Protein AF-A0A7V6X1S9-F1 (afdb_monomer_lite)

Structure (mmCIF, N/CA/C/O backbone):
data_AF-A0A7V6X1S9-F1
#
_entry.id   AF-A0A7V6X1S9-F1
#
loop_
_atom_site.group_PDB
_atom_site.id
_atom_site.type_symbol
_atom_site.label_atom_id
_atom_site.label_alt_id
_atom_site.label_comp_id
_atom_site.label_asym_id
_atom_site.label_entity_id
_atom_site.label_seq_id
_atom_site.pdbx_PDB_ins_code
_atom_site.Cartn_x
_atom_site.Cartn_y
_atom_site.Cartn_z
_atom_site.occupancy
_atom_site.B_iso_or_equiv
_atom_site.auth_seq_id
_atom_site.auth_comp_id
_atom_site.auth_asym_id
_atom_site.auth_atom_id
_atom_site.pdbx_PDB_model_num
ATOM 1 N N . GLY A 1 1 ? -13.569 -27.363 9.032 1.00 72.44 1 GLY A N 1
ATOM 2 C CA . GLY A 1 1 ? -14.183 -28.530 9.702 1.00 72.44 1 GLY A CA 1
ATOM 3 C C . GLY A 1 1 ? -14.546 -28.172 11.132 1.00 72.44 1 GLY A C 1
ATOM 4 O O . GLY A 1 1 ? -14.247 -27.054 11.535 1.00 72.44 1 GLY A O 1
ATOM 5 N N . ARG A 1 2 ? -15.172 -29.091 11.882 1.00 75.75 2 ARG A N 1
ATOM 6 C CA . ARG A 1 2 ? -15.637 -28.870 13.269 1.00 75.75 2 ARG A CA 1
ATOM 7 C C . ARG A 1 2 ? -14.525 -28.380 14.211 1.00 75.75 2 ARG A C 1
ATOM 9 O O . ARG A 1 2 ? -14.786 -27.510 15.027 1.00 75.75 2 ARG A O 1
ATOM 16 N N . ASP A 1 3 ? -13.293 -28.853 14.023 1.00 83.44 3 ASP A N 1
ATOM 17 C CA . ASP A 1 3 ? -12.126 -28.465 14.840 1.00 83.44 3 ASP A CA 1
ATOM 18 C C . ASP A 1 3 ? -11.512 -27.100 14.478 1.00 83.44 3 ASP A C 1
ATOM 20 O O . ASP A 1 3 ? -10.665 -26.586 15.205 1.00 83.44 3 ASP A O 1
ATOM 24 N N . ASN A 1 4 ? -11.961 -26.492 13.374 1.00 89.56 4 ASN A N 1
ATOM 25 C CA . ASN A 1 4 ? -11.482 -25.193 12.882 1.00 89.56 4 ASN A CA 1
ATOM 26 C C . ASN A 1 4 ? -12.554 -24.101 13.016 1.00 89.56 4 ASN A C 1
ATOM 28 O O . ASN A 1 4 ? -12.444 -23.050 12.388 1.00 89.56 4 ASN A O 1
ATOM 32 N N . PHE A 1 5 ? -13.621 -24.370 13.769 1.00 94.69 5 PHE A N 1
ATOM 33 C CA . PHE A 1 5 ? -14.688 -23.418 14.046 1.00 94.69 5 PHE A CA 1
ATOM 34 C C . PHE A 1 5 ? -14.731 -23.139 15.547 1.00 94.69 5 PHE A C 1
ATOM 36 O O . PHE A 1 5 ? -14.808 -24.069 16.349 1.00 94.69 5 PHE A O 1
ATOM 43 N N . TYR A 1 6 ? -14.684 -21.859 15.908 1.00 96.44 6 TYR A N 1
ATOM 44 C CA . TYR A 1 6 ? -14.656 -21.397 17.291 1.00 96.44 6 TYR A CA 1
ATOM 45 C C . TYR A 1 6 ? -15.768 -20.375 17.512 1.00 96.44 6 TYR A C 1
ATOM 47 O O . TYR A 1 6 ? -16.056 -19.569 16.627 1.00 96.44 6 TYR A O 1
ATOM 55 N N . LEU A 1 7 ? -16.374 -20.383 18.700 1.00 96.62 7 LEU A N 1
ATOM 56 C CA . LEU A 1 7 ? -17.274 -19.312 19.125 1.00 96.62 7 LEU A CA 1
ATOM 57 C C . LEU A 1 7 ? -16.459 -18.171 19.734 1.00 96.62 7 LEU A C 1
ATOM 59 O O . LEU A 1 7 ? -15.769 -18.353 20.738 1.00 96.62 7 LEU A O 1
ATOM 63 N N . GLU A 1 8 ? -16.535 -16.996 19.118 1.00 97.38 8 GLU A N 1
ATOM 64 C CA . GLU A 1 8 ? -15.816 -15.811 19.574 1.00 97.38 8 GLU A CA 1
ATOM 65 C C . GLU A 1 8 ? -16.517 -15.167 20.778 1.00 97.38 8 GLU A C 1
ATOM 67 O O . GLU A 1 8 ? -17.679 -14.769 20.708 1.00 97.38 8 GLU A O 1
ATOM 72 N N . LEU A 1 9 ? -15.786 -15.036 21.881 1.00 96.19 9 LEU A N 1
ATOM 73 C CA . LEU A 1 9 ? -16.134 -14.215 23.035 1.00 96.19 9 LEU A CA 1
ATOM 74 C C . LEU A 1 9 ? -15.357 -12.900 22.944 1.00 96.19 9 LEU A C 1
ATOM 76 O O . LEU A 1 9 ? -14.193 -12.896 22.543 1.00 96.19 9 LEU A O 1
ATOM 80 N N . GLN A 1 10 ? -15.957 -11.784 23.360 1.00 94.25 10 GLN A N 1
ATOM 81 C CA . GLN A 1 10 ? -15.313 -10.474 23.215 1.00 94.25 10 GLN A CA 1
ATOM 82 C C . GLN A 1 10 ? -15.168 -9.708 24.533 1.00 94.25 10 GLN A C 1
ATOM 84 O O . GLN A 1 10 ? -16.073 -9.654 25.371 1.00 94.25 10 GLN A O 1
ATOM 89 N N . GLY A 1 11 ? -14.000 -9.082 24.701 1.00 88.88 11 GLY A N 1
ATOM 90 C CA . GLY A 1 11 ? -13.577 -8.334 25.886 1.00 88.88 11 GLY A CA 1
ATOM 91 C C . GLY A 1 11 ? -13.922 -6.839 25.921 1.00 88.88 11 GLY A C 1
ATOM 92 O O . GLY A 1 11 ? -13.252 -6.073 26.618 1.00 88.88 11 GLY A O 1
ATOM 93 N N . GLU A 1 12 ? -14.946 -6.399 25.188 1.00 85.62 12 GLU A N 1
ATOM 94 C CA . GLU A 1 12 ? -15.205 -4.976 24.893 1.00 85.62 12 GLU A CA 1
ATOM 95 C C . GLU A 1 12 ? -15.872 -4.176 26.035 1.00 85.62 12 GLU A C 1
ATOM 97 O O . GLU A 1 12 ? -16.022 -2.960 25.947 1.00 85.62 12 GLU A O 1
ATOM 102 N N . LYS A 1 13 ? -16.296 -4.837 27.124 1.00 89.88 13 LYS A N 1
ATOM 103 C CA . LYS A 1 13 ? -16.993 -4.218 28.280 1.00 89.88 13 LYS A CA 1
ATOM 104 C C . LYS A 1 13 ? -18.213 -3.346 27.910 1.00 89.88 13 LYS A C 1
ATOM 106 O O . LYS A 1 13 ? -18.497 -2.353 28.580 1.00 89.88 13 LYS A O 1
ATOM 111 N N . LEU A 1 14 ? -18.943 -3.716 26.860 1.00 91.31 14 LEU A N 1
ATOM 112 C CA . LEU A 1 14 ? -20.198 -3.064 26.479 1.00 91.31 14 LEU A CA 1
ATOM 113 C C . LEU A 1 14 ? -21.367 -3.486 27.390 1.00 91.31 14 LEU A C 1
ATOM 115 O O . LEU A 1 14 ? -21.341 -4.582 27.965 1.00 91.31 14 LEU A O 1
ATOM 119 N N . PRO A 1 15 ? -22.430 -2.668 27.506 1.00 91.88 15 PRO A N 1
ATOM 120 C CA . PRO A 1 15 ? -23.670 -3.093 28.147 1.00 91.88 15 PRO A CA 1
ATOM 121 C C . PRO A 1 15 ? -24.178 -4.413 27.550 1.00 91.88 15 PRO A C 1
ATOM 123 O O . PRO A 1 15 ? -24.312 -4.552 26.339 1.00 91.88 15 PRO A O 1
ATOM 126 N N . GLY A 1 16 ? -24.429 -5.407 28.403 1.00 92.69 16 GLY A N 1
ATOM 127 C CA . GLY A 1 16 ? -24.886 -6.735 27.977 1.00 92.69 16 GLY A CA 1
ATOM 128 C C . GLY A 1 16 ? -23.790 -7.701 27.505 1.00 92.69 16 GLY A C 1
ATOM 129 O O . GLY A 1 16 ? -24.080 -8.893 27.405 1.00 92.69 16 GLY A O 1
ATOM 130 N N . SER A 1 17 ? -22.536 -7.265 27.312 1.00 92.00 17 SER A N 1
ATOM 131 C CA . SER A 1 17 ? -21.467 -8.137 26.785 1.00 92.00 17 SER A CA 1
ATOM 132 C C . SER A 1 17 ? -21.191 -9.356 27.669 1.00 92.00 17 SER A C 1
ATOM 134 O O . SER A 1 17 ? -21.019 -10.459 27.165 1.00 92.00 17 SER A O 1
ATOM 136 N N . ARG A 1 18 ? -21.239 -9.200 29.001 1.00 91.19 18 ARG A N 1
ATOM 137 C CA . ARG A 1 18 ? -21.092 -10.327 29.943 1.00 91.19 18 ARG A CA 1
ATOM 138 C C . ARG A 1 18 ? -22.187 -11.377 29.770 1.00 91.19 18 ARG A C 1
ATOM 140 O O . ARG A 1 18 ? -21.899 -12.567 29.800 1.00 91.19 18 ARG A O 1
ATOM 147 N N . ARG A 1 19 ? -23.437 -10.938 29.584 1.00 94.44 19 ARG A N 1
ATOM 148 C CA . ARG A 1 19 ? -24.571 -11.844 29.366 1.00 94.44 19 ARG A CA 1
ATOM 149 C C . ARG A 1 19 ? -24.428 -12.562 28.028 1.00 94.44 19 ARG A C 1
ATOM 151 O O . ARG A 1 19 ? -24.624 -13.768 27.983 1.00 94.44 19 ARG A O 1
ATOM 158 N N . LEU A 1 20 ? -24.045 -11.834 26.978 1.00 95.38 20 LEU A N 1
ATOM 159 C CA . LEU A 1 20 ? -23.788 -12.414 25.662 1.00 95.38 20 LEU A CA 1
ATOM 160 C C . LEU A 1 20 ? -22.678 -13.471 25.727 1.00 95.38 20 LEU A C 1
ATOM 162 O O . LEU A 1 20 ? -22.904 -14.593 25.291 1.00 95.38 20 LEU A O 1
ATOM 166 N N . ASN A 1 21 ? -21.531 -13.156 26.339 1.00 95.38 21 ASN A N 1
ATOM 167 C CA . ASN A 1 21 ? -20.432 -14.111 26.497 1.00 95.38 21 ASN A CA 1
ATOM 168 C C . ASN A 1 21 ? -20.862 -15.355 27.292 1.00 95.38 21 ASN A C 1
ATOM 170 O O . ASN A 1 21 ? -20.530 -16.467 26.895 1.00 95.38 21 ASN A O 1
ATOM 174 N N . SER A 1 22 ? -21.654 -15.193 28.359 1.00 94.81 22 SER A N 1
ATOM 175 C CA . SER A 1 22 ? -22.215 -16.326 29.110 1.00 94.81 22 SER A CA 1
ATOM 176 C C . SER A 1 22 ? -23.109 -17.207 28.236 1.00 94.81 22 SER A C 1
ATOM 178 O O . SER A 1 22 ? -22.947 -18.422 28.224 1.00 94.81 22 SER A O 1
ATOM 180 N N . SER A 1 23 ? -24.023 -16.612 27.464 1.00 96.69 23 SER A N 1
ATOM 181 C CA . SER A 1 23 ? -24.911 -17.363 26.570 1.00 96.69 23 SER A CA 1
ATOM 182 C C . SER A 1 23 ? -24.160 -18.046 25.421 1.00 96.69 23 SER A C 1
ATOM 184 O O . SER A 1 23 ? -24.521 -19.155 25.032 1.00 96.69 23 SER A O 1
ATOM 186 N N . LEU A 1 24 ? -23.106 -17.419 24.891 1.00 96.62 24 LEU A N 1
ATOM 187 C CA . LEU A 1 24 ? -22.229 -18.023 23.883 1.00 96.62 24 LEU A CA 1
ATOM 188 C C . LEU A 1 24 ? -21.428 -19.193 24.460 1.00 96.62 24 LEU A C 1
ATOM 190 O O . LEU A 1 24 ? -21.287 -20.218 23.798 1.00 96.62 24 LEU A O 1
ATOM 194 N N . PHE A 1 25 ? -20.956 -19.072 25.699 1.00 95.69 25 PHE A N 1
ATOM 195 C CA . PHE A 1 25 ? -20.266 -20.156 26.387 1.00 95.69 25 PHE A CA 1
ATOM 196 C C . PHE A 1 25 ? -21.201 -21.346 26.662 1.00 95.69 25 PHE A C 1
ATOM 198 O O . PHE A 1 25 ? -20.862 -22.483 26.345 1.00 95.69 25 PHE A O 1
ATOM 205 N N . GLU A 1 26 ? -22.428 -21.101 27.134 1.00 96.44 26 GLU A N 1
ATOM 206 C CA . GLU A 1 26 ? -23.451 -22.151 27.280 1.00 96.44 26 GLU A CA 1
ATOM 207 C C . GLU A 1 26 ? -23.773 -22.851 25.950 1.00 96.44 26 GLU A C 1
ATOM 209 O O . GLU A 1 26 ? -24.041 -24.054 25.915 1.00 96.44 26 GLU A O 1
ATOM 214 N N . LEU A 1 27 ? -23.772 -22.104 24.843 1.00 96.25 27 LEU A N 1
ATOM 215 C CA . LEU A 1 27 ? -23.960 -22.663 23.507 1.00 96.25 27 LEU A CA 1
ATOM 216 C C . LEU A 1 27 ? -22.760 -23.521 23.078 1.00 96.25 27 LEU A C 1
ATOM 218 O O . LEU A 1 27 ? -22.962 -24.591 22.504 1.00 96.25 27 LEU A O 1
ATOM 222 N N . SER A 1 28 ? -21.540 -23.074 23.385 1.00 95.38 28 SER A N 1
ATOM 223 C CA . SER A 1 28 ? -20.293 -23.828 23.193 1.00 95.38 28 SER A CA 1
ATOM 224 C C . SER A 1 28 ? -20.377 -25.202 23.854 1.00 95.38 28 SER A C 1
ATOM 226 O O . SER A 1 28 ? -20.185 -26.213 23.177 1.00 95.38 28 SER A O 1
ATOM 228 N N . GLU A 1 29 ? -20.789 -25.247 25.124 1.00 94.38 29 GLU A N 1
ATOM 229 C CA . GLU A 1 29 ? -20.952 -26.491 25.888 1.00 94.38 29 GLU A CA 1
ATOM 230 C C . GLU A 1 29 ? -21.992 -27.426 25.254 1.00 94.38 29 GLU A C 1
ATOM 232 O O . GLU A 1 29 ? -21.740 -28.613 25.053 1.00 94.38 29 GLU A O 1
ATOM 237 N N . LYS A 1 30 ? -23.157 -26.891 24.863 1.00 96.38 30 LYS A N 1
ATOM 238 C CA . LYS A 1 30 ? -24.239 -27.685 24.251 1.00 96.38 30 LYS A CA 1
ATOM 239 C C . LYS A 1 30 ? -23.850 -28.301 22.910 1.00 96.38 30 LYS A C 1
ATOM 241 O O . LYS A 1 30 ? -24.327 -29.383 22.574 1.00 96.38 30 LYS A O 1
ATOM 246 N N . LEU A 1 31 ? -23.040 -27.600 22.121 1.00 94.75 31 LEU A N 1
ATOM 247 C CA . LEU A 1 31 ? -22.658 -28.025 20.773 1.00 94.75 31 LEU A CA 1
ATOM 248 C C . LEU A 1 31 ? -21.296 -28.738 20.733 1.00 94.75 31 LEU A C 1
ATOM 250 O O . LEU A 1 31 ? -20.931 -29.315 19.702 1.00 94.75 31 LEU A O 1
ATOM 254 N N . GLY A 1 32 ? -20.538 -28.710 21.832 1.00 93.38 32 GLY A N 1
ATOM 255 C CA . GLY A 1 32 ? -19.152 -29.168 21.873 1.00 93.38 32 GLY A CA 1
ATOM 256 C C . GLY A 1 32 ? -18.275 -28.401 20.880 1.00 93.38 32 GLY A C 1
ATOM 257 O O . GLY A 1 32 ? -17.545 -29.019 20.104 1.00 93.38 32 GLY A O 1
ATOM 258 N N . ILE A 1 33 ? -18.423 -27.073 20.832 1.00 95.12 33 ILE A N 1
ATOM 259 C CA . ILE A 1 33 ? -17.628 -26.161 19.994 1.00 95.12 33 ILE A CA 1
ATOM 260 C C . ILE A 1 33 ? -16.744 -25.336 20.918 1.00 95.12 33 ILE A C 1
ATOM 262 O O . ILE A 1 33 ? -17.245 -24.765 21.871 1.00 95.12 33 ILE A O 1
ATOM 266 N N . LYS A 1 34 ? -15.448 -25.221 20.624 1.00 95.38 34 LYS A N 1
ATOM 267 C CA . LYS A 1 34 ? -14.513 -24.463 21.467 1.00 95.38 34 LYS A CA 1
ATOM 268 C C . LYS A 1 34 ? -14.769 -22.955 21.382 1.00 95.38 34 LYS A C 1
ATOM 270 O O . LYS A 1 34 ? -15.064 -22.427 20.311 1.00 95.38 34 LYS A O 1
ATOM 275 N N . CYS A 1 35 ? -14.572 -22.242 22.487 1.00 96.31 35 CYS A N 1
ATOM 276 C CA . CYS A 1 35 ? -14.559 -20.779 22.498 1.00 96.31 35 CYS A CA 1
ATOM 277 C C . CYS A 1 35 ? -13.154 -20.209 22.275 1.00 96.31 35 CYS A C 1
ATOM 279 O O . CYS A 1 35 ? -12.157 -20.818 22.657 1.00 96.31 35 CYS A O 1
ATOM 281 N N . VAL A 1 36 ? -13.076 -19.000 21.727 1.00 97.06 36 VAL A N 1
ATOM 282 C CA . VAL A 1 36 ? -11.859 -18.176 21.684 1.00 97.06 36 VAL A CA 1
ATOM 283 C C . VAL A 1 36 ? -12.203 -16.772 22.161 1.00 97.06 36 VAL A C 1
ATOM 285 O O . VAL A 1 36 ? -13.289 -16.289 21.854 1.00 97.06 36 VAL A O 1
ATOM 288 N N . ILE A 1 37 ? -11.321 -16.115 22.919 1.00 95.62 37 ILE A N 1
ATOM 289 C CA . ILE A 1 37 ? -11.548 -14.727 23.342 1.00 95.62 37 ILE A CA 1
ATOM 290 C C . ILE A 1 37 ? -10.702 -13.735 22.541 1.00 95.62 37 ILE A C 1
ATOM 292 O O . ILE A 1 37 ? -9.501 -13.925 22.364 1.00 95.62 37 ILE A O 1
ATOM 296 N N . THR A 1 38 ? -11.323 -12.647 22.093 1.00 96.31 38 THR A N 1
ATOM 297 C CA . THR A 1 38 ? -10.660 -11.542 21.390 1.00 96.31 38 THR A CA 1
ATOM 298 C C . THR A 1 38 ? -11.029 -10.197 22.031 1.00 96.31 38 THR A C 1
ATOM 300 O O . THR A 1 38 ? -11.816 -10.119 22.981 1.00 96.31 38 THR A O 1
ATOM 303 N N . ASN A 1 39 ? -10.448 -9.109 21.517 1.00 95.31 39 ASN A N 1
ATOM 304 C CA . ASN A 1 39 ? -10.774 -7.750 21.952 1.00 95.31 39 ASN A CA 1
ATOM 305 C C . ASN A 1 39 ? -11.172 -6.801 20.807 1.00 95.31 39 ASN A C 1
ATOM 307 O O . ASN A 1 39 ? -11.269 -5.596 21.035 1.00 95.31 39 ASN A O 1
ATOM 311 N N . ASN A 1 40 ? -11.374 -7.328 19.589 1.00 94.50 40 ASN A N 1
ATOM 312 C CA . ASN A 1 40 ? -11.766 -6.544 18.410 1.00 94.50 40 ASN A CA 1
ATOM 313 C C . ASN A 1 40 ? -10.951 -5.237 18.278 1.00 94.50 40 ASN A C 1
ATOM 315 O O . ASN A 1 40 ? -11.469 -4.126 18.400 1.00 94.50 40 ASN A O 1
ATOM 319 N N . VAL A 1 41 ? -9.628 -5.391 18.196 1.00 95.88 41 VAL A N 1
ATOM 320 C CA . VAL A 1 41 ? -8.668 -4.291 18.340 1.00 95.88 41 VAL A CA 1
ATOM 321 C C . VAL A 1 41 ? -8.705 -3.374 17.116 1.00 95.88 41 VAL A C 1
ATOM 323 O O . VAL A 1 41 ? -8.567 -3.840 15.989 1.00 95.88 41 VAL A O 1
ATOM 326 N N . HIS A 1 42 ? -8.807 -2.063 17.344 1.00 95.38 42 HIS A N 1
ATOM 327 C CA . HIS A 1 42 ? -8.748 -1.040 16.291 1.00 95.38 42 HIS A CA 1
ATOM 328 C C . HIS A 1 42 ? -7.609 -0.036 16.454 1.00 95.38 42 HIS A C 1
ATOM 330 O O . HIS A 1 42 ? -7.307 0.714 15.528 1.00 95.38 42 HIS A O 1
ATOM 336 N N . TYR A 1 43 ? -6.981 0.005 17.624 1.00 95.88 43 TYR A N 1
ATOM 337 C CA . TYR A 1 43 ? -5.896 0.932 17.913 1.00 95.88 43 TYR A CA 1
ATOM 338 C C . TYR A 1 43 ? -4.918 0.322 18.919 1.00 95.88 43 TYR A C 1
ATOM 340 O O . TYR A 1 43 ? -5.257 -0.581 19.678 1.00 95.88 43 TYR A O 1
ATOM 348 N N . ALA A 1 44 ? -3.665 0.776 18.904 1.00 96.31 44 ALA A N 1
ATOM 349 C CA . ALA A 1 44 ? -2.610 0.129 19.681 1.00 96.31 44 ALA A CA 1
ATOM 350 C C . ALA A 1 44 ? -2.757 0.377 21.189 1.00 96.31 44 ALA A C 1
ATOM 352 O O . ALA A 1 44 ? -2.630 -0.556 21.977 1.00 96.31 44 ALA A O 1
ATOM 353 N N . ARG A 1 45 ? -3.037 1.620 21.601 1.00 96.81 45 ARG A N 1
ATOM 354 C CA . ARG A 1 45 ? -3.098 2.012 23.016 1.00 96.81 45 ARG A CA 1
ATOM 355 C C . ARG A 1 45 ? -4.418 2.680 23.351 1.00 96.81 45 ARG A C 1
ATOM 357 O O . ARG A 1 45 ? -5.025 3.314 22.492 1.00 96.81 45 ARG A O 1
ATOM 364 N N . LYS A 1 46 ? -4.853 2.578 24.607 1.00 96.56 46 LYS A N 1
ATOM 365 C CA . LYS A 1 46 ? -6.147 3.106 25.062 1.00 96.56 46 LYS A CA 1
ATOM 366 C C . LYS A 1 46 ? -6.317 4.599 24.764 1.00 96.56 46 LYS A C 1
ATOM 368 O O . LYS A 1 46 ? -7.405 5.037 24.398 1.00 96.56 46 LYS A O 1
ATOM 373 N N . GLU A 1 47 ? -5.230 5.358 24.849 1.00 96.69 47 GLU A N 1
ATOM 374 C CA . GLU A 1 47 ? -5.182 6.805 24.625 1.00 96.69 47 GLU A CA 1
ATOM 375 C C . GLU A 1 47 ? -5.456 7.192 23.165 1.00 96.69 47 GLU A C 1
ATOM 377 O O . GLU A 1 47 ? -5.779 8.342 22.895 1.00 96.69 47 GLU A O 1
ATOM 382 N N . ASN A 1 48 ? -5.378 6.248 22.217 1.00 96.25 48 ASN A N 1
ATOM 383 C CA . ASN A 1 48 ? -5.670 6.496 20.803 1.00 96.25 48 ASN A CA 1
ATOM 384 C C . ASN A 1 48 ? -7.173 6.469 20.473 1.00 96.25 48 ASN A C 1
ATOM 386 O O . ASN A 1 48 ? -7.547 6.709 19.324 1.00 96.25 48 ASN A O 1
ATOM 390 N N . PHE A 1 49 ? -8.047 6.214 21.453 1.00 96.69 49 PHE A N 1
ATOM 391 C CA . PHE A 1 49 ? -9.496 6.224 21.246 1.00 96.69 49 PHE A CA 1
ATOM 392 C C . PHE A 1 49 ? -10.032 7.520 20.602 1.00 96.69 49 PHE A C 1
ATOM 394 O O . PHE A 1 49 ? -10.797 7.400 19.646 1.00 96.69 49 PHE A O 1
ATOM 401 N N . PRO A 1 50 ? -9.629 8.743 21.014 1.00 95.81 50 PRO A N 1
ATOM 402 C CA . PRO A 1 50 ? -10.116 9.972 20.382 1.00 95.81 50 PRO A CA 1
ATOM 403 C C . PRO A 1 50 ? -9.776 10.054 18.890 1.00 95.81 50 PRO A C 1
ATOM 405 O O . PRO A 1 50 ? -10.590 10.529 18.103 1.00 95.81 50 PRO A O 1
ATOM 408 N N . VAL A 1 51 ? -8.603 9.547 18.487 1.00 96.50 51 VAL A N 1
ATOM 409 C CA . VAL A 1 51 ? -8.192 9.472 17.076 1.00 96.50 51 VAL A CA 1
ATOM 410 C C . VAL A 1 51 ? -9.079 8.488 16.312 1.00 96.50 51 VAL A C 1
ATOM 412 O O . VAL A 1 51 ? -9.552 8.788 15.220 1.00 96.50 51 VAL A O 1
ATOM 415 N N . HIS A 1 52 ? -9.356 7.321 16.890 1.00 96.31 52 HIS A N 1
ATOM 416 C CA . HIS A 1 52 ? -10.262 6.351 16.280 1.00 96.31 52 HIS A CA 1
ATOM 417 C C . HIS A 1 52 ? -11.699 6.893 16.145 1.00 96.31 52 HIS A C 1
ATOM 419 O O . HIS A 1 52 ? -12.331 6.731 15.098 1.00 96.31 52 HIS A O 1
ATOM 425 N N . ASP A 1 53 ? -12.225 7.545 17.185 1.00 96.12 53 ASP A N 1
ATOM 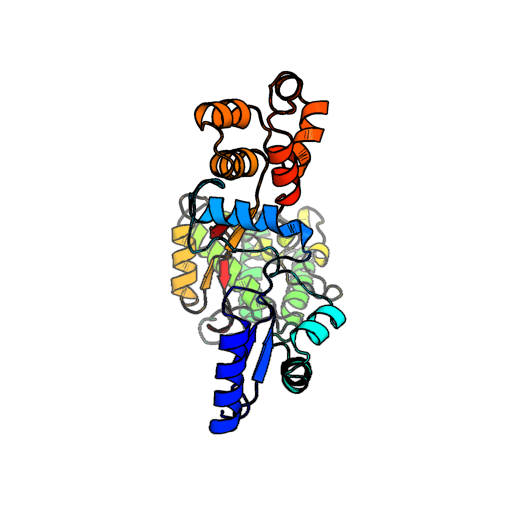426 C CA . ASP A 1 53 ? -13.589 8.084 17.189 1.00 96.12 53 ASP A CA 1
ATOM 427 C C . ASP A 1 53 ? -13.746 9.226 16.173 1.00 96.12 53 ASP A C 1
ATOM 429 O O . ASP A 1 53 ? -14.695 9.228 15.384 1.00 96.12 53 ASP A O 1
ATOM 433 N N . ILE A 1 54 ? -12.771 10.142 16.085 1.00 96.62 54 ILE A N 1
ATOM 434 C CA . ILE A 1 54 ? -12.822 11.213 15.082 1.00 96.62 54 ILE A CA 1
ATOM 435 C C . ILE A 1 54 ? -12.680 10.673 13.653 1.00 96.62 54 ILE A C 1
ATOM 437 O O . ILE A 1 54 ? -13.393 11.129 12.763 1.00 96.62 54 ILE A O 1
ATOM 441 N N . LEU A 1 55 ? -11.836 9.661 13.414 1.00 96.75 55 LEU A N 1
ATOM 442 C CA . LEU A 1 55 ? -11.732 9.012 12.100 1.00 96.75 55 LEU A CA 1
ATOM 443 C C . LEU A 1 55 ? -13.017 8.266 11.723 1.00 96.75 55 LEU A C 1
ATOM 445 O O . LEU A 1 55 ? -13.397 8.248 10.551 1.00 96.75 55 LEU A O 1
ATOM 449 N N . THR A 1 56 ? -13.718 7.701 12.710 1.00 96.50 56 THR A N 1
ATOM 450 C CA . THR A 1 56 ? -15.054 7.130 12.504 1.00 96.50 56 THR A CA 1
ATOM 451 C C . THR A 1 56 ? -16.019 8.215 12.043 1.00 96.50 56 THR A C 1
ATOM 453 O O . THR A 1 56 ? -16.644 8.039 11.004 1.00 96.50 56 THR A O 1
ATOM 456 N N . CYS A 1 57 ? -16.048 9.362 12.727 1.00 97.00 57 CYS A N 1
ATOM 457 C CA . CYS A 1 57 ? -16.872 10.514 12.353 1.00 97.00 57 CYS A CA 1
ATOM 458 C C . CYS A 1 57 ? -16.553 11.039 10.939 1.00 97.00 57 CYS A C 1
ATOM 460 O O . CYS A 1 57 ? -17.464 11.328 10.165 1.00 97.00 57 CYS A O 1
ATOM 462 N N . VAL A 1 58 ? -15.269 11.104 10.562 1.00 96.19 58 VAL A N 1
ATOM 463 C CA . VAL A 1 58 ? -14.841 11.469 9.199 1.00 96.19 58 VAL A CA 1
ATOM 464 C C . VAL A 1 58 ? -15.420 10.501 8.166 1.00 96.19 58 VAL A C 1
ATOM 466 O O . VAL A 1 58 ? -15.977 10.937 7.159 1.00 96.19 58 VAL A O 1
ATOM 469 N N . ARG A 1 59 ? -15.320 9.191 8.419 1.00 95.38 59 ARG A N 1
ATOM 470 C CA . ARG A 1 59 ? -15.813 8.147 7.512 1.00 95.38 59 ARG A CA 1
ATOM 471 C C . ARG A 1 59 ? -17.339 8.134 7.404 1.00 95.38 59 ARG A C 1
ATOM 473 O O . ARG A 1 59 ? -17.859 7.954 6.308 1.00 95.38 59 ARG A O 1
ATOM 480 N N . THR A 1 60 ? -18.046 8.326 8.516 1.00 95.62 60 THR A N 1
ATOM 481 C CA . THR A 1 60 ? -19.518 8.347 8.573 1.00 95.62 60 THR A CA 1
ATOM 482 C C . THR A 1 60 ? -20.100 9.709 8.209 1.00 95.62 60 THR A C 1
ATOM 484 O O . THR A 1 60 ? -21.316 9.854 8.125 1.00 95.62 60 THR A O 1
ATOM 487 N N . ASN A 1 61 ? -19.244 10.706 7.956 1.00 94.81 61 ASN A N 1
ATOM 488 C CA . ASN A 1 61 ? -19.628 12.082 7.668 1.00 94.81 61 ASN A CA 1
ATOM 489 C C . ASN A 1 61 ? -20.542 12.687 8.755 1.00 94.81 61 ASN A C 1
ATOM 491 O O . ASN A 1 61 ? -21.473 13.434 8.455 1.00 94.81 61 ASN A O 1
ATOM 495 N N . THR A 1 62 ? -20.253 12.365 10.014 1.00 95.88 62 THR A N 1
ATOM 496 C CA . THR A 1 62 ? -20.945 12.888 11.198 1.00 95.88 62 THR A CA 1
ATOM 497 C C . THR A 1 62 ? -20.011 13.768 12.017 1.00 95.88 62 THR A C 1
ATOM 499 O O . THR A 1 62 ? -18.788 13.719 11.869 1.00 95.88 62 THR A O 1
ATOM 502 N N . LYS A 1 63 ? -20.575 14.581 12.904 1.00 96.12 63 LYS A N 1
ATOM 503 C CA . LYS A 1 63 ? -19.812 15.340 13.897 1.00 96.12 63 LYS A CA 1
ATOM 504 C C . LYS A 1 63 ? -19.609 14.537 15.179 1.00 96.12 63 LYS A C 1
ATOM 506 O O . LYS A 1 63 ? -20.379 13.634 15.492 1.00 96.12 63 LYS A O 1
ATOM 511 N N . LEU A 1 64 ? -18.617 14.926 15.974 1.00 93.69 64 LEU A N 1
ATOM 512 C CA . LEU A 1 64 ? -18.313 14.301 17.263 1.00 93.69 64 LEU A CA 1
ATOM 513 C C . LEU A 1 64 ? -19.459 14.441 18.287 1.00 93.69 64 LEU A C 1
ATOM 515 O O . LEU A 1 64 ? -19.619 13.592 19.164 1.00 93.69 64 LEU A O 1
ATOM 519 N N . GLU A 1 65 ? -20.270 15.494 18.168 1.00 93.12 65 GLU A N 1
ATOM 520 C CA . GLU A 1 65 ? -21.467 15.719 18.993 1.00 93.12 65 GLU A CA 1
ATOM 521 C C . GLU A 1 65 ? -22.659 14.830 18.593 1.00 93.12 65 GLU A C 1
ATOM 523 O O . GLU A 1 65 ? -23.587 14.643 19.377 1.00 93.12 65 GLU A O 1
ATOM 528 N N . GLU A 1 66 ? -22.632 14.248 17.392 1.00 93.31 66 GLU A N 1
ATOM 529 C CA . GLU A 1 66 ? -23.729 13.453 16.846 1.00 93.31 66 GLU A CA 1
ATOM 530 C C . GLU A 1 66 ? -23.575 11.974 17.215 1.00 93.31 66 GLU A C 1
ATOM 532 O O . GLU A 1 66 ? -22.497 11.381 17.122 1.00 93.31 66 GLU A O 1
ATOM 537 N N . VAL A 1 67 ? -24.678 11.340 17.610 1.00 90.25 67 VAL A N 1
ATOM 538 C CA . VAL A 1 67 ? -24.698 9.897 17.869 1.00 90.25 67 VAL A CA 1
ATOM 539 C C . VAL A 1 67 ? -24.727 9.147 16.540 1.00 90.25 67 VAL A C 1
ATOM 541 O O . VAL A 1 67 ? -25.556 9.434 15.680 1.00 90.25 67 VAL A O 1
ATOM 544 N N . HIS A 1 68 ? -23.858 8.148 16.391 1.00 94.31 68 HIS A N 1
ATOM 545 C CA . HIS A 1 68 ? -23.840 7.270 15.224 1.00 94.31 68 HIS A CA 1
ATOM 546 C C . HIS A 1 68 ? -23.613 5.810 15.662 1.00 94.31 68 HIS A C 1
ATOM 548 O O . HIS A 1 68 ? -22.744 5.586 16.504 1.00 94.31 68 HIS A O 1
ATOM 554 N N . PRO A 1 69 ? -24.332 4.809 15.109 1.00 92.69 69 PRO A N 1
ATOM 555 C CA . PRO A 1 69 ? -24.224 3.406 15.540 1.00 92.69 69 PRO A CA 1
ATOM 556 C C . PRO A 1 69 ? -22.821 2.801 15.427 1.00 92.69 69 PRO A C 1
ATOM 558 O O . PRO A 1 69 ? -22.471 1.898 16.177 1.00 92.69 69 PRO A O 1
ATOM 561 N N . GLU A 1 70 ? -22.014 3.294 14.487 1.00 92.19 70 GLU A N 1
ATOM 562 C CA . GLU A 1 70 ? -20.635 2.826 14.296 1.00 92.19 70 GLU A CA 1
ATOM 563 C C . GLU A 1 70 ? -19.627 3.465 15.259 1.00 92.19 70 GLU A C 1
ATOM 565 O O . GLU A 1 70 ? -18.488 3.003 15.350 1.00 92.19 70 GLU A O 1
ATOM 570 N N . ARG A 1 71 ? -20.018 4.527 15.978 1.00 92.81 71 ARG A N 1
ATOM 571 C CA . ARG A 1 71 ? -19.161 5.101 17.014 1.00 92.81 71 ARG A CA 1
ATOM 572 C C . ARG A 1 71 ? -19.111 4.157 18.202 1.00 92.81 71 ARG A C 1
ATOM 574 O O . ARG A 1 71 ? -20.120 3.621 18.659 1.00 92.81 71 ARG A O 1
ATOM 581 N N . ARG A 1 72 ? -17.902 3.950 18.709 1.00 89.94 72 ARG A N 1
ATOM 582 C CA . ARG A 1 72 ? -17.653 3.049 19.831 1.00 89.94 72 ARG A CA 1
ATOM 583 C C . ARG A 1 72 ? -18.121 3.706 21.130 1.00 89.94 72 ARG A C 1
ATOM 585 O O . ARG A 1 72 ? -17.848 4.875 21.377 1.00 89.94 72 ARG A O 1
ATOM 592 N N . LEU A 1 73 ? -18.805 2.935 21.976 1.00 90.81 73 LEU A N 1
ATOM 593 C CA . LEU A 1 73 ? -19.364 3.433 23.241 1.00 90.81 73 LEU A CA 1
ATOM 594 C C . LEU A 1 73 ? -18.306 3.656 24.333 1.00 90.81 73 LEU A C 1
ATOM 596 O O . LEU A 1 73 ? -18.583 4.315 25.333 1.00 90.81 73 LEU A O 1
ATOM 600 N N . ASN A 1 74 ? -17.117 3.070 24.189 1.00 93.75 74 ASN A N 1
ATOM 601 C CA . ASN A 1 74 ? -16.028 3.181 25.152 1.00 93.75 74 ASN A CA 1
ATOM 602 C C . ASN A 1 74 ? -14.657 3.026 24.466 1.00 93.75 74 ASN A C 1
ATOM 604 O O . ASN A 1 74 ? -14.566 2.693 23.286 1.00 93.75 74 ASN A O 1
ATOM 608 N N . ALA A 1 75 ? -13.588 3.222 25.242 1.00 96.00 75 ALA A N 1
ATOM 609 C CA . ALA A 1 75 ? -12.205 3.138 24.781 1.00 96.00 75 ALA A CA 1
ATOM 610 C C . ALA A 1 75 ? -11.577 1.733 24.901 1.00 96.00 75 ALA A C 1
ATOM 612 O O . ALA A 1 75 ? -10.358 1.624 25.009 1.00 96.00 75 ALA A O 1
ATOM 613 N N . GLU A 1 76 ? -12.350 0.644 24.901 1.00 96.06 76 GLU A N 1
ATOM 614 C CA . GLU A 1 76 ? -11.843 -0.696 25.250 1.00 96.06 76 GLU A CA 1
ATOM 615 C C . GLU A 1 76 ? -11.305 -1.526 24.068 1.00 96.06 76 GLU A C 1
ATOM 617 O O . GLU A 1 76 ? -10.753 -2.601 24.305 1.00 96.06 76 GLU A O 1
ATOM 622 N N . ASN A 1 77 ? -11.373 -1.033 22.826 1.00 95.62 77 ASN A N 1
ATOM 623 C CA . ASN A 1 77 ? -10.890 -1.712 21.610 1.00 95.62 77 ASN A CA 1
ATOM 624 C C . ASN A 1 77 ? -9.386 -1.474 21.307 1.00 95.62 77 ASN A C 1
ATOM 626 O O . ASN A 1 77 ? -8.987 -1.398 20.143 1.00 95.62 77 ASN A O 1
ATOM 630 N N . TYR A 1 78 ? -8.537 -1.355 22.339 1.00 97.19 78 TYR A N 1
ATOM 631 C CA . TYR A 1 78 ? -7.073 -1.287 22.178 1.00 97.19 78 TYR A CA 1
ATOM 632 C C . TYR A 1 78 ? -6.401 -2.661 22.267 1.00 97.19 78 TYR A C 1
ATOM 634 O O . TYR A 1 78 ? -7.017 -3.639 22.697 1.00 97.19 78 TYR A O 1
ATOM 642 N N . LEU A 1 79 ? -5.119 -2.742 21.902 1.00 97.06 79 LEU A N 1
ATOM 643 C CA . LEU A 1 79 ? -4.309 -3.940 22.112 1.00 97.06 79 LEU A CA 1
ATOM 644 C C . LEU A 1 79 ? -3.992 -4.109 23.606 1.00 97.06 79 LEU A C 1
ATOM 646 O O . LEU A 1 79 ? -3.001 -3.592 24.119 1.00 97.06 79 LEU A O 1
ATOM 650 N N . LYS A 1 80 ? -4.877 -4.814 24.310 1.00 95.75 80 LYS A N 1
ATOM 651 C CA . LYS A 1 80 ? -4.739 -5.128 25.735 1.00 95.75 80 LYS A CA 1
ATOM 652 C C . LYS A 1 80 ? -3.541 -6.034 25.996 1.00 95.75 80 LYS A C 1
ATOM 654 O O . LYS A 1 80 ? -3.209 -6.906 25.194 1.00 95.75 80 LYS A O 1
ATOM 659 N N . SER A 1 81 ? -2.929 -5.854 27.159 1.00 95.50 81 SER A N 1
ATOM 660 C CA . SER A 1 81 ? -1.889 -6.748 27.658 1.00 95.50 81 SER A CA 1
ATOM 661 C C . SER A 1 81 ? -2.449 -8.143 27.988 1.00 95.50 81 SER A C 1
ATOM 663 O O . SER A 1 81 ? -3.648 -8.283 28.261 1.00 95.50 81 SER A O 1
ATOM 665 N N . PRO A 1 82 ? -1.595 -9.184 28.049 1.00 93.19 82 PRO A N 1
ATOM 666 C CA . PRO A 1 82 ? -2.020 -10.520 28.469 1.00 93.19 82 PRO A CA 1
ATOM 667 C C . PRO A 1 82 ? -2.710 -10.538 29.841 1.00 93.19 82 PRO A C 1
ATOM 669 O O . PRO A 1 82 ? -3.687 -11.257 30.019 1.00 93.19 82 PRO A O 1
ATOM 672 N N . GLY A 1 83 ? -2.252 -9.714 30.792 1.00 93.44 83 GLY A N 1
ATOM 673 C CA . GLY A 1 83 ? -2.860 -9.610 32.123 1.00 93.44 83 GLY A CA 1
ATOM 674 C C . GLY A 1 83 ? -4.272 -9.018 32.090 1.00 93.44 83 GLY A C 1
ATOM 675 O O . GLY A 1 83 ? -5.177 -9.544 32.732 1.00 93.44 83 GLY A O 1
ATOM 676 N N . GLU A 1 84 ? -4.493 -7.969 31.294 1.00 94.12 84 GLU A N 1
ATOM 677 C CA . GLU A 1 84 ? -5.831 -7.397 31.097 1.00 94.12 84 GLU A CA 1
ATOM 678 C C . GLU A 1 84 ? -6.777 -8.383 30.403 1.00 94.12 84 GLU A C 1
ATOM 680 O O . GLU A 1 84 ? -7.948 -8.474 30.773 1.00 94.12 84 GLU A O 1
ATOM 685 N N . MET A 1 85 ? -6.278 -9.135 29.417 1.00 93.38 85 MET A N 1
ATOM 686 C CA . MET A 1 85 ? -7.066 -10.168 28.743 1.00 93.38 85 MET A CA 1
ATOM 687 C C . MET A 1 85 ? -7.416 -11.320 29.686 1.00 93.38 85 MET A C 1
ATOM 689 O O . MET A 1 85 ? -8.579 -11.713 29.719 1.00 93.38 85 MET A O 1
ATOM 693 N N . ALA A 1 86 ? -6.465 -11.788 30.503 1.00 89.00 86 ALA A N 1
ATOM 694 C CA . ALA A 1 86 ? -6.691 -12.827 31.509 1.00 89.00 86 ALA A CA 1
ATOM 695 C C . ALA A 1 86 ? -7.739 -12.412 32.556 1.00 89.00 86 ALA A C 1
ATOM 697 O O . ALA A 1 86 ? -8.563 -13.223 32.978 1.00 89.00 86 ALA A O 1
ATOM 698 N N . GLU A 1 87 ? -7.747 -11.135 32.949 1.00 91.06 87 GLU A N 1
ATOM 699 C CA . GLU A 1 87 ? -8.758 -10.586 33.856 1.00 91.06 87 GLU A CA 1
ATOM 700 C C . GLU A 1 87 ? -10.160 -10.624 33.234 1.00 91.06 87 GLU A C 1
ATOM 702 O O . GLU A 1 87 ? -11.127 -11.059 33.865 1.00 91.06 87 GLU A O 1
ATOM 707 N N . ILE A 1 88 ? -10.276 -10.185 31.977 1.00 89.00 88 ILE A N 1
ATOM 708 C CA . ILE A 1 88 ? -11.537 -10.173 31.225 1.00 89.00 88 ILE A CA 1
ATOM 709 C C . ILE A 1 88 ? -12.062 -11.596 31.010 1.00 89.00 88 ILE A C 1
ATOM 711 O O . ILE A 1 88 ? -13.269 -11.831 31.081 1.00 89.00 88 ILE A O 1
ATOM 715 N N . SER A 1 89 ? -11.160 -12.543 30.766 1.00 87.94 89 SER A N 1
ATOM 716 C CA . SER A 1 89 ? -11.465 -13.941 30.486 1.00 87.94 89 SER A CA 1
ATOM 717 C C . SER A 1 89 ? -11.419 -14.834 31.723 1.00 87.94 89 SER A C 1
ATOM 719 O O . SER A 1 89 ? -11.343 -16.048 31.564 1.00 87.94 89 SER A O 1
ATOM 721 N N . ARG A 1 90 ? -11.440 -14.292 32.950 1.00 90.88 90 ARG A N 1
ATOM 722 C CA . ARG A 1 90 ? -11.269 -15.099 34.175 1.00 90.88 90 ARG A CA 1
ATOM 723 C C . ARG A 1 90 ? -12.244 -16.285 34.256 1.00 90.88 90 ARG A C 1
ATOM 725 O O . ARG A 1 90 ? -11.906 -17.322 34.809 1.00 90.88 90 ARG A O 1
ATOM 732 N N . GLN A 1 91 ? -13.447 -16.131 33.703 1.00 89.56 91 GLN A N 1
ATOM 733 C CA . GLN A 1 91 ? -14.480 -17.177 33.666 1.00 89.56 91 GLN A CA 1
ATOM 734 C C . GLN A 1 91 ? -14.290 -18.193 32.526 1.00 89.56 91 GLN A C 1
ATOM 736 O O . GLN A 1 91 ? -14.959 -19.219 32.515 1.00 89.56 91 GLN A O 1
ATOM 741 N N . TYR A 1 92 ? -13.391 -17.915 31.579 1.00 91.75 92 TYR A N 1
ATOM 742 C CA . TYR A 1 92 ? -13.182 -18.672 30.342 1.00 91.75 92 TYR A CA 1
ATOM 743 C C . TYR A 1 92 ? -11.676 -18.894 30.073 1.00 91.75 92 TYR A C 1
ATOM 745 O O . TYR A 1 92 ? -11.168 -18.453 29.038 1.00 91.75 92 TYR A O 1
ATOM 753 N N . PRO A 1 93 ? -10.922 -19.540 30.986 1.00 90.69 93 PRO A N 1
ATOM 754 C CA . PRO A 1 93 ? -9.470 -19.696 30.844 1.00 90.69 93 PRO A CA 1
ATOM 755 C C . PRO A 1 93 ? -9.074 -20.422 29.548 1.00 90.69 93 PRO A C 1
ATOM 757 O O . PRO A 1 93 ? -8.166 -19.978 28.846 1.00 90.69 93 PRO A O 1
ATOM 760 N N . GLU A 1 94 ? -9.821 -21.457 29.155 1.00 91.62 94 GLU A N 1
ATOM 761 C CA . GLU A 1 94 ? -9.571 -22.197 27.910 1.00 91.62 94 GLU A CA 1
ATOM 762 C C . GLU A 1 94 ? -9.719 -21.330 26.651 1.00 91.62 94 GLU A C 1
ATOM 764 O O . GLU A 1 94 ? -9.038 -21.562 25.650 1.00 91.62 94 GLU A O 1
ATOM 769 N N . ALA A 1 95 ? -10.574 -20.302 26.687 1.00 94.00 95 ALA A N 1
ATOM 770 C CA . ALA A 1 95 ? -10.764 -19.405 25.551 1.00 94.00 95 ALA A CA 1
ATOM 771 C C . ALA A 1 95 ? -9.506 -18.571 25.263 1.00 94.00 95 ALA A C 1
ATOM 773 O O . ALA A 1 95 ? -9.276 -18.208 24.109 1.00 94.00 95 ALA A O 1
ATOM 774 N N . VAL A 1 96 ? -8.680 -18.300 26.284 1.00 92.38 96 VAL A N 1
ATOM 775 C CA . VAL A 1 96 ? -7.363 -17.664 26.117 1.00 92.38 96 VAL A CA 1
ATOM 776 C C . VAL A 1 96 ? -6.366 -18.652 25.536 1.00 92.38 96 VAL A C 1
ATOM 778 O O . VAL A 1 96 ? -5.685 -18.319 24.572 1.00 92.38 96 VAL A O 1
ATOM 781 N N . GLU A 1 97 ? -6.300 -19.876 26.060 1.00 92.94 97 GLU A N 1
ATOM 782 C CA . GLU A 1 97 ? -5.393 -20.908 25.535 1.00 92.94 97 GLU A CA 1
ATOM 783 C C . GLU A 1 97 ? -5.647 -21.194 24.051 1.00 92.94 97 GLU A C 1
ATOM 785 O O . GLU A 1 97 ? -4.710 -21.359 23.269 1.00 92.94 97 GLU A O 1
ATOM 790 N N . ASN A 1 98 ? -6.916 -21.195 23.634 1.00 95.19 98 ASN A N 1
ATOM 791 C CA . ASN A 1 98 ? -7.285 -21.399 22.238 1.00 95.19 98 ASN A CA 1
ATOM 792 C C . ASN A 1 98 ? -6.749 -20.295 21.310 1.00 95.19 98 ASN A C 1
ATOM 794 O O . ASN A 1 98 ? -6.500 -20.587 20.144 1.00 95.19 98 ASN A O 1
ATOM 798 N N . THR A 1 99 ? -6.492 -19.072 21.799 1.00 95.25 99 THR A N 1
ATOM 799 C CA . THR A 1 99 ? -5.847 -18.025 20.979 1.00 95.25 99 THR A CA 1
ATOM 800 C C . THR A 1 99 ? -4.441 -18.440 20.539 1.00 95.25 99 THR A C 1
ATOM 802 O O . THR A 1 99 ? -4.089 -18.258 19.374 1.00 95.25 99 THR A O 1
ATOM 805 N N . LEU A 1 100 ? -3.669 -19.067 21.437 1.00 94.00 100 LEU A N 1
ATOM 806 C CA . LEU A 1 100 ? -2.330 -19.579 21.143 1.00 94.00 100 LEU A CA 1
ATOM 807 C C . LEU A 1 100 ? -2.400 -20.796 20.226 1.00 94.00 100 LEU A C 1
ATOM 809 O O . LEU A 1 100 ? -1.692 -20.829 19.227 1.00 94.00 100 LEU A O 1
ATOM 813 N N . ARG A 1 101 ? -3.316 -21.738 20.489 1.00 94.38 101 ARG A N 1
ATOM 814 C CA . ARG A 1 101 ? -3.512 -22.916 19.621 1.00 94.38 101 ARG A CA 1
ATOM 815 C C . ARG A 1 101 ? -3.849 -22.519 18.182 1.00 94.38 101 ARG A C 1
ATOM 817 O O . ARG A 1 101 ? -3.329 -23.115 17.246 1.00 94.38 101 ARG A O 1
ATOM 824 N N . ILE A 1 102 ? -4.711 -21.514 18.001 1.00 95.19 102 ILE A N 1
ATOM 825 C CA . ILE A 1 102 ? -5.048 -20.982 16.673 1.00 95.19 102 ILE A CA 1
ATOM 826 C C . ILE A 1 102 ? -3.820 -20.324 16.041 1.00 95.19 102 ILE A C 1
ATOM 828 O O . ILE A 1 102 ? -3.520 -20.600 14.884 1.00 95.19 102 ILE A O 1
ATOM 832 N N . ALA A 1 103 ? -3.096 -19.485 16.787 1.00 94.50 103 ALA A N 1
ATOM 833 C CA . ALA A 1 103 ? -1.900 -18.821 16.277 1.00 94.50 103 ALA A CA 1
ATOM 834 C C . ALA A 1 103 ? -0.812 -19.823 15.846 1.00 94.50 103 ALA A C 1
ATOM 836 O O . ALA A 1 103 ? -0.225 -19.653 14.783 1.00 94.50 103 ALA A O 1
ATOM 837 N N . GLU A 1 104 ? -0.586 -20.884 16.623 1.00 94.19 104 GLU A N 1
ATOM 838 C CA . GLU A 1 104 ? 0.371 -21.959 16.324 1.00 94.19 104 GLU A CA 1
ATOM 839 C C . GLU A 1 104 ? -0.043 -22.808 15.114 1.00 94.19 104 GLU A C 1
ATOM 841 O O . GLU A 1 104 ? 0.814 -23.313 14.390 1.00 94.19 104 GLU A O 1
ATOM 846 N N . ALA A 1 105 ? -1.347 -22.952 14.869 1.00 92.38 105 ALA A N 1
ATOM 847 C CA . ALA A 1 105 ? -1.871 -23.658 13.703 1.00 92.38 105 ALA A CA 1
ATOM 848 C C . ALA A 1 105 ? -1.806 -22.827 12.405 1.00 92.38 105 ALA A C 1
ATOM 850 O O . ALA A 1 105 ? -1.960 -23.379 11.314 1.00 92.38 105 ALA A O 1
ATOM 851 N N . CYS A 1 106 ? -1.591 -21.512 12.501 1.00 92.38 106 CYS A N 1
ATOM 852 C CA . CYS A 1 106 ? -1.501 -20.617 11.353 1.00 92.38 106 CYS A CA 1
ATOM 853 C C . CYS A 1 106 ? -0.061 -20.535 10.825 1.00 92.38 106 CYS A C 1
ATOM 855 O O . CYS A 1 106 ? 0.820 -19.959 11.459 1.00 92.38 106 CYS A O 1
ATOM 857 N N . SER A 1 107 ? 0.171 -21.026 9.608 1.00 88.12 107 SER A N 1
ATOM 858 C CA . SER A 1 107 ? 1.404 -20.770 8.855 1.00 88.12 107 SER A CA 1
ATOM 859 C C . SER A 1 107 ? 1.234 -19.571 7.909 1.00 88.12 107 SER A C 1
ATOM 861 O O . SER A 1 107 ? 0.138 -19.378 7.373 1.00 88.12 107 SER A O 1
ATOM 863 N N . PRO A 1 108 ? 2.288 -18.776 7.637 1.00 83.00 108 PRO A N 1
ATOM 864 C CA . PRO A 1 108 ? 2.231 -17.728 6.621 1.00 83.00 108 PRO A CA 1
ATOM 865 C C . PRO A 1 108 ? 1.776 -18.289 5.269 1.00 83.00 108 PRO A C 1
ATOM 867 O O . PRO A 1 108 ? 2.341 -19.262 4.779 1.00 83.00 108 PRO A O 1
ATOM 870 N N . ALA A 1 109 ? 0.770 -17.660 4.659 1.00 79.00 109 ALA A N 1
ATOM 871 C CA . ALA A 1 109 ? 0.251 -18.073 3.352 1.00 79.00 109 ALA A CA 1
ATOM 872 C C . ALA A 1 109 ? 1.192 -17.715 2.186 1.00 79.00 109 ALA A C 1
ATOM 874 O O . ALA A 1 109 ? 1.041 -18.235 1.084 1.00 79.00 109 ALA A O 1
ATOM 875 N N . PHE A 1 110 ? 2.155 -16.822 2.423 1.00 75.19 110 PHE A N 1
ATOM 876 C CA . PHE A 1 110 ? 3.075 -16.323 1.409 1.00 75.19 110 PHE A CA 1
ATOM 877 C C . PHE A 1 110 ? 4.486 -16.838 1.689 1.00 75.19 110 PHE A C 1
ATOM 879 O O . PHE A 1 110 ? 5.132 -16.422 2.654 1.00 75.19 110 PHE A O 1
ATOM 886 N N . GLU A 1 111 ? 4.975 -17.735 0.837 1.00 68.25 111 GLU A N 1
ATOM 887 C CA . GLU A 1 111 ? 6.388 -18.104 0.821 1.00 68.25 111 GLU A CA 1
ATOM 888 C C . GLU A 1 111 ? 7.229 -16.978 0.206 1.00 68.25 111 GLU A C 1
ATOM 890 O O . GLU A 1 111 ? 6.790 -16.237 -0.679 1.00 68.25 111 GLU A O 1
ATOM 895 N N . LYS A 1 112 ? 8.469 -16.833 0.680 1.00 60.66 112 LYS A N 1
ATOM 896 C CA . LYS A 1 112 ? 9.402 -15.822 0.177 1.00 60.66 112 LYS A CA 1
ATOM 897 C C . LYS A 1 112 ? 9.864 -16.201 -1.240 1.00 60.66 112 LYS A C 1
ATOM 899 O O . LYS A 1 112 ? 10.725 -17.054 -1.409 1.00 60.66 112 LYS A O 1
ATOM 904 N N . SER A 1 113 ? 9.267 -15.528 -2.223 1.00 57.81 113 SER A N 1
ATOM 905 C CA . SER A 1 113 ? 9.728 -15.311 -3.603 1.00 57.81 113 SER A CA 1
ATOM 906 C C . SER A 1 113 ? 10.196 -16.542 -4.392 1.00 57.81 113 SER A C 1
ATOM 908 O O . SER A 1 113 ? 11.392 -16.808 -4.512 1.00 57.81 113 SER A O 1
ATOM 910 N N . THR A 1 114 ? 9.267 -17.180 -5.099 1.00 59.75 114 THR A N 1
ATOM 911 C CA . THR A 1 114 ? 9.573 -17.558 -6.484 1.00 59.75 114 THR A CA 1
ATOM 912 C C . THR A 1 114 ? 9.349 -16.316 -7.346 1.00 59.75 114 THR A C 1
ATOM 914 O O . THR A 1 114 ? 8.372 -15.592 -7.163 1.00 59.75 114 THR A O 1
ATOM 917 N N . HIS A 1 115 ? 10.291 -15.991 -8.229 1.00 64.81 115 HIS A N 1
ATOM 918 C CA . HIS A 1 115 ? 10.093 -14.915 -9.196 1.00 64.81 115 HIS A CA 1
ATOM 919 C C . HIS A 1 115 ? 9.071 -15.384 -10.234 1.00 64.81 115 HIS A C 1
ATOM 921 O O . HIS A 1 115 ? 9.340 -16.313 -10.995 1.00 64.81 115 HIS A O 1
ATOM 927 N N . LEU A 1 116 ? 7.891 -14.771 -10.242 1.00 70.12 116 LEU A N 1
ATOM 928 C CA . LEU A 1 116 ? 6.765 -15.192 -11.074 1.00 70.12 116 LEU A CA 1
ATOM 929 C C . LEU A 1 116 ? 6.490 -14.144 -12.144 1.00 70.12 116 LEU A C 1
ATOM 931 O O . LEU A 1 116 ? 5.499 -13.422 -12.092 1.00 70.12 116 LEU A O 1
ATOM 935 N N . PHE A 1 117 ? 7.401 -14.054 -13.112 1.00 72.38 117 PHE A N 1
ATOM 936 C CA . PHE A 1 117 ? 7.169 -13.226 -14.289 1.00 72.38 117 PHE A CA 1
ATOM 937 C C . PHE A 1 117 ? 6.164 -13.896 -15.228 1.00 72.38 117 PHE A C 1
ATOM 939 O O . PHE A 1 117 ? 6.188 -15.124 -15.381 1.00 72.38 117 PHE A O 1
ATOM 946 N N . PRO A 1 118 ? 5.317 -13.106 -15.907 1.00 73.06 118 PRO A N 1
ATOM 947 C CA . PRO A 1 118 ? 4.508 -13.604 -17.007 1.00 73.06 118 PRO A CA 1
ATOM 948 C C . PRO A 1 118 ? 5.405 -14.242 -18.061 1.00 73.06 118 PRO A C 1
ATOM 950 O O . PRO A 1 118 ? 6.436 -13.685 -18.444 1.00 73.06 118 PRO A O 1
ATOM 953 N N . ARG A 1 119 ? 5.003 -15.410 -18.558 1.00 82.06 119 ARG A N 1
ATOM 954 C CA . ARG A 1 119 ? 5.695 -16.043 -19.682 1.00 82.06 119 ARG A CA 1
ATOM 955 C C . ARG A 1 119 ? 5.380 -15.282 -20.959 1.00 82.06 119 ARG A C 1
ATOM 957 O O . ARG A 1 119 ? 4.218 -14.998 -21.249 1.00 82.06 119 ARG A O 1
ATOM 964 N N . PHE A 1 120 ? 6.399 -14.997 -21.758 1.00 85.25 120 PHE A N 1
ATOM 965 C CA . PHE A 1 120 ? 6.195 -14.408 -23.068 1.00 85.25 120 PHE A CA 1
ATOM 966 C C . PHE A 1 120 ? 5.904 -15.515 -24.085 1.00 85.25 120 PHE A C 1
ATOM 968 O O . PHE A 1 120 ? 6.726 -16.399 -24.316 1.00 85.25 120 PHE A O 1
ATOM 975 N N . ALA A 1 121 ? 4.733 -15.475 -24.725 1.00 82.38 121 ALA A N 1
ATOM 976 C CA . ALA A 1 121 ? 4.383 -16.447 -25.757 1.00 82.38 121 ALA A CA 1
ATOM 977 C C . ALA A 1 121 ? 5.265 -16.256 -27.007 1.00 82.38 121 ALA A C 1
ATOM 979 O O . ALA A 1 121 ? 5.049 -15.351 -27.818 1.00 82.38 121 ALA A O 1
ATOM 980 N N . VAL A 1 122 ? 6.274 -17.115 -27.165 1.00 79.75 122 VAL A N 1
ATOM 981 C CA . VAL A 1 122 ? 7.181 -17.094 -28.317 1.00 79.75 122 VAL A CA 1
ATOM 982 C C . VAL A 1 122 ? 6.543 -17.832 -29.506 1.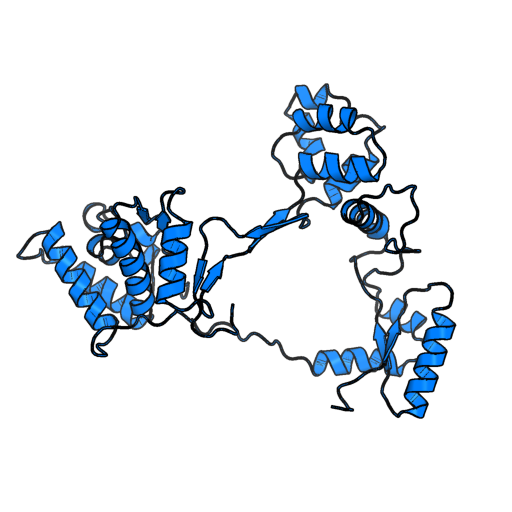00 79.75 122 VAL A C 1
ATOM 984 O O . VAL A 1 122 ? 6.112 -18.980 -29.355 1.00 79.75 122 VAL A O 1
ATOM 987 N N . PRO A 1 123 ? 6.498 -17.231 -30.712 1.00 74.81 123 PRO A N 1
ATOM 988 C CA . PRO A 1 123 ? 5.999 -17.909 -31.907 1.00 74.81 123 PRO A CA 1
ATOM 989 C C . PRO A 1 123 ? 6.744 -19.223 -32.181 1.00 74.81 123 PRO A C 1
ATOM 991 O O . PRO A 1 123 ? 7.972 -19.262 -32.169 1.00 74.81 123 PRO A O 1
ATOM 994 N N . GLY A 1 124 ? 6.002 -20.302 -32.444 1.00 74.69 124 GLY A N 1
ATOM 995 C CA . GLY A 1 124 ? 6.577 -21.612 -32.773 1.00 74.69 124 GLY A CA 1
ATOM 996 C C . GLY A 1 124 ? 7.235 -22.357 -31.604 1.00 74.69 124 GLY A C 1
ATOM 997 O O . GLY A 1 124 ? 7.892 -23.363 -31.845 1.00 74.69 124 GLY A O 1
ATOM 998 N N . GLY A 1 125 ? 7.074 -21.887 -30.359 1.00 71.75 125 GLY A N 1
ATOM 999 C CA . GLY A 1 125 ? 7.621 -22.555 -29.170 1.00 71.75 125 GLY A CA 1
ATOM 1000 C C . GLY A 1 125 ? 9.140 -22.420 -29.009 1.00 71.75 125 GLY A C 1
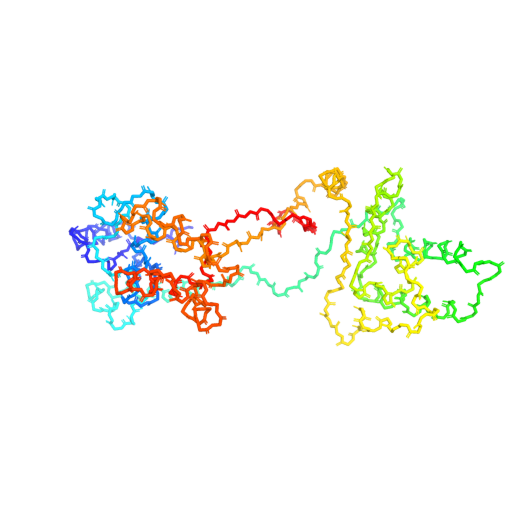ATOM 1001 O O . GLY A 1 125 ? 9.754 -23.211 -28.298 1.00 71.75 125 GLY A O 1
ATOM 1002 N N . GLU A 1 126 ? 9.762 -21.444 -29.678 1.00 83.44 126 GLU A N 1
ATOM 1003 C CA . GLU A 1 126 ? 11.186 -21.140 -29.501 1.00 83.44 126 GLU A CA 1
ATOM 1004 C C . GLU A 1 126 ? 11.493 -20.679 -28.054 1.00 83.44 126 GLU A C 1
ATOM 1006 O O . GLU A 1 126 ? 10.662 -20.077 -27.380 1.00 83.44 126 GLU A O 1
ATOM 1011 N N . ASN A 1 127 ? 12.713 -20.943 -27.571 1.00 88.88 127 ASN A N 1
ATOM 1012 C CA . ASN A 1 127 ? 13.192 -20.478 -26.265 1.00 88.88 127 ASN A CA 1
ATOM 1013 C C . ASN A 1 127 ? 13.218 -18.927 -26.194 1.00 88.88 127 ASN A C 1
ATOM 1015 O O . ASN A 1 127 ? 13.867 -18.312 -27.052 1.00 88.88 127 ASN A O 1
ATOM 1019 N N . PRO A 1 128 ? 12.618 -18.287 -25.163 1.00 91.25 128 PRO A N 1
ATOM 1020 C CA . PRO A 1 128 ? 12.679 -16.838 -24.942 1.00 91.25 128 PRO A CA 1
ATOM 1021 C C . PRO A 1 128 ? 14.084 -16.234 -25.061 1.00 91.25 128 PRO A C 1
ATOM 1023 O O . PRO A 1 128 ? 14.262 -15.215 -25.727 1.00 91.25 128 PRO A O 1
ATOM 1026 N N . ALA A 1 129 ? 15.112 -16.888 -24.511 1.00 93.62 129 ALA A N 1
ATOM 1027 C CA . ALA A 1 129 ? 16.493 -16.404 -24.593 1.00 93.62 129 ALA A CA 1
ATOM 1028 C C . ALA A 1 129 ? 17.019 -16.345 -26.042 1.00 93.62 129 ALA A C 1
ATOM 1030 O O . ALA A 1 129 ? 17.741 -15.419 -26.419 1.00 93.62 129 ALA A O 1
ATOM 1031 N N . SER A 1 130 ? 16.612 -17.299 -26.886 1.00 94.25 130 SER A N 1
ATOM 1032 C CA . SER A 1 130 ? 16.975 -17.324 -28.308 1.00 94.25 130 SER A CA 1
ATOM 1033 C C . SER A 1 130 ? 16.275 -16.208 -29.087 1.00 94.25 130 SER A C 1
ATOM 1035 O O . SER A 1 130 ? 16.925 -15.486 -29.851 1.00 94.25 130 SER A O 1
ATOM 1037 N N . LEU A 1 131 ? 14.973 -15.996 -28.848 1.00 95.00 131 LEU A N 1
ATOM 1038 C CA . LEU A 1 131 ? 14.244 -14.883 -29.462 1.00 95.00 131 LEU A CA 1
ATOM 1039 C C . LEU A 1 131 ? 14.838 -13.532 -29.033 1.00 95.00 131 LEU A C 1
ATOM 1041 O O . LEU A 1 131 ? 15.098 -12.681 -29.887 1.00 95.00 131 LEU A O 1
ATOM 1045 N N . LEU A 1 132 ? 15.100 -13.354 -27.735 1.00 96.50 132 LEU A N 1
ATOM 1046 C CA . LEU A 1 132 ? 15.720 -12.148 -27.190 1.00 96.50 132 LEU A CA 1
ATOM 1047 C C . LEU A 1 132 ? 17.049 -11.859 -27.893 1.00 96.50 132 LEU A C 1
ATOM 1049 O O . LEU A 1 132 ? 17.244 -10.765 -28.417 1.00 96.50 132 LEU A O 1
ATOM 1053 N N . ARG A 1 133 ? 17.928 -12.862 -27.999 1.00 97.31 133 ARG A N 1
ATOM 1054 C CA . ARG A 1 133 ? 19.207 -12.746 -28.709 1.00 97.31 133 ARG A CA 1
ATOM 1055 C C . ARG A 1 133 ? 19.019 -12.308 -30.164 1.00 97.31 133 ARG A C 1
ATOM 1057 O O . ARG A 1 133 ? 19.676 -11.363 -30.603 1.00 97.31 133 ARG A O 1
ATOM 1064 N N . LYS A 1 134 ? 18.112 -12.943 -30.916 1.00 96.19 134 LYS A N 1
ATOM 1065 C CA . LYS A 1 134 ? 17.832 -12.587 -32.322 1.00 96.19 134 LYS A CA 1
ATOM 1066 C C . LYS A 1 134 ? 17.385 -11.131 -32.467 1.00 96.19 134 LYS A C 1
ATOM 1068 O O . LYS A 1 134 ? 17.880 -10.418 -33.343 1.00 96.19 134 LYS A O 1
ATOM 1073 N N . LEU A 1 135 ? 16.463 -10.684 -31.613 1.00 97.06 135 LEU A N 1
ATOM 1074 C CA . LEU A 1 135 ? 15.949 -9.312 -31.623 1.00 97.06 135 LEU A CA 1
ATOM 1075 C C . LEU A 1 135 ? 17.038 -8.299 -31.265 1.00 97.06 135 LEU A C 1
ATOM 1077 O O . LEU A 1 135 ? 17.188 -7.299 -31.970 1.00 97.06 135 LEU A O 1
ATOM 1081 N N . THR A 1 136 ? 17.840 -8.593 -30.243 1.00 98.19 136 THR A N 1
ATOM 1082 C CA . THR A 1 136 ? 18.975 -7.766 -29.825 1.00 98.19 136 THR A CA 1
ATOM 1083 C C . THR A 1 136 ? 19.973 -7.581 -30.963 1.00 98.19 136 THR A C 1
ATOM 1085 O O . THR A 1 136 ? 20.305 -6.450 -31.301 1.00 98.19 136 THR A O 1
ATOM 1088 N N . TYR A 1 137 ? 20.392 -8.658 -31.634 1.00 98.06 137 TYR A N 1
ATOM 1089 C CA . TYR A 1 137 ? 21.338 -8.562 -32.751 1.00 98.06 137 TYR A CA 1
ATOM 1090 C C . TYR A 1 137 ? 20.768 -7.836 -33.972 1.00 98.06 137 TYR A C 1
ATOM 1092 O O . TYR A 1 137 ? 21.494 -7.114 -34.658 1.00 98.06 137 TYR A O 1
ATOM 1100 N N . ARG A 1 138 ? 19.469 -7.990 -34.249 1.00 97.44 138 ARG A N 1
ATOM 1101 C CA . ARG A 1 138 ? 18.793 -7.209 -35.292 1.00 97.44 138 ARG A CA 1
ATOM 1102 C C . ARG A 1 138 ? 18.823 -5.714 -34.963 1.00 97.44 138 ARG A C 1
ATOM 1104 O O . ARG A 1 138 ? 19.134 -4.910 -35.837 1.00 97.44 138 ARG A O 1
ATOM 1111 N N . GLY A 1 139 ? 18.520 -5.356 -33.717 1.00 97.31 139 GLY A N 1
ATOM 1112 C CA . GLY A 1 139 ? 18.579 -3.982 -33.225 1.00 97.31 139 GLY A CA 1
ATOM 1113 C C . GLY A 1 139 ? 19.991 -3.400 -33.253 1.00 97.31 139 GLY A C 1
ATOM 1114 O O . GLY A 1 139 ? 20.190 -2.293 -33.748 1.00 97.31 139 GLY A O 1
ATOM 1115 N N . ALA A 1 140 ? 20.981 -4.182 -32.822 1.00 97.56 140 ALA A N 1
ATOM 1116 C CA . ALA A 1 140 ? 22.387 -3.803 -32.851 1.00 97.56 140 ALA A CA 1
ATOM 1117 C C . ALA A 1 140 ? 22.848 -3.466 -34.273 1.00 97.56 140 ALA A C 1
ATOM 1119 O O . ALA A 1 140 ? 23.445 -2.417 -34.485 1.00 97.56 140 ALA A O 1
ATOM 1120 N N . ARG A 1 141 ? 22.504 -4.296 -35.270 1.00 97.62 141 ARG A N 1
ATOM 1121 C CA . ARG A 1 141 ? 22.845 -4.023 -36.679 1.00 97.62 141 ARG A CA 1
ATOM 1122 C C . ARG A 1 141 ? 22.199 -2.748 -37.214 1.00 97.62 141 ARG A C 1
ATOM 1124 O O . ARG A 1 141 ? 22.801 -2.063 -38.032 1.00 97.62 141 ARG A O 1
ATOM 1131 N N . ALA A 1 142 ? 20.990 -2.424 -36.760 1.00 96.25 142 ALA A N 1
ATOM 1132 C CA . ALA A 1 142 ? 20.312 -1.194 -37.154 1.00 96.25 142 ALA A CA 1
ATOM 1133 C C . ALA A 1 142 ? 20.938 0.061 -36.516 1.00 96.25 142 ALA A C 1
ATOM 1135 O O . ALA A 1 142 ? 20.941 1.113 -37.145 1.00 96.25 142 ALA A O 1
ATOM 1136 N N . LYS A 1 143 ? 21.461 -0.044 -35.286 1.00 95.44 143 LYS A N 1
ATOM 1137 C CA . LYS A 1 143 ? 22.004 1.093 -34.519 1.00 95.44 143 LYS A CA 1
ATOM 1138 C C . LYS A 1 143 ? 23.502 1.319 -34.722 1.00 95.44 143 LYS A C 1
ATOM 1140 O O . LYS A 1 143 ? 23.932 2.463 -34.800 1.00 95.44 143 LYS A O 1
ATOM 1145 N N . TYR A 1 144 ? 24.279 0.243 -34.821 1.00 96.00 144 TYR A N 1
ATOM 1146 C CA . TYR A 1 144 ? 25.741 0.272 -34.935 1.00 96.00 144 TYR A CA 1
ATOM 1147 C C . TYR A 1 144 ? 26.253 -0.089 -36.338 1.00 96.00 144 TYR A C 1
ATOM 1149 O O . TYR A 1 144 ? 27.442 0.051 -36.607 1.00 96.00 144 TYR A O 1
ATOM 1157 N N . GLY A 1 145 ? 25.376 -0.543 -37.239 1.00 93.88 145 GLY A N 1
ATOM 1158 C CA . GLY A 1 145 ? 25.737 -0.960 -38.594 1.00 93.88 145 GLY A CA 1
ATOM 1159 C C . GLY A 1 145 ? 26.115 -2.441 -38.716 1.00 93.88 145 GLY A C 1
ATOM 1160 O O . GLY A 1 145 ? 25.970 -3.242 -37.792 1.00 93.88 145 GLY A O 1
ATOM 1161 N N . SER A 1 146 ? 26.563 -2.829 -39.911 1.00 92.62 146 SER A N 1
ATOM 1162 C CA . SER A 1 146 ? 27.036 -4.182 -40.215 1.00 92.62 146 SER A CA 1
ATOM 1163 C C . SER A 1 146 ? 28.295 -4.086 -41.087 1.00 92.62 146 SER A C 1
ATOM 1165 O O . SER A 1 146 ? 28.207 -3.477 -42.154 1.00 92.62 146 SER A O 1
ATOM 1167 N N . PRO A 1 147 ? 29.435 -4.697 -40.701 1.00 91.44 147 PRO A N 1
ATOM 1168 C CA . PRO A 1 147 ? 29.639 -5.573 -39.538 1.00 91.44 147 PRO A CA 1
ATOM 1169 C C . PRO A 1 147 ? 29.597 -4.835 -38.188 1.00 91.44 147 PRO A C 1
ATOM 1171 O O . PRO A 1 147 ? 29.776 -3.624 -38.132 1.00 91.44 147 PRO A O 1
ATOM 1174 N N . LEU A 1 148 ? 29.336 -5.578 -37.106 1.00 95.62 148 LEU A N 1
ATOM 1175 C CA . LEU A 1 148 ? 29.352 -5.043 -35.740 1.00 95.62 148 LEU A CA 1
ATOM 1176 C C . LEU A 1 148 ? 30.783 -4.994 -35.195 1.00 95.62 148 LEU A C 1
ATOM 1178 O O . LEU A 1 148 ? 31.554 -5.932 -35.401 1.00 95.62 148 LEU A O 1
ATOM 1182 N N . ASP A 1 149 ? 31.097 -3.933 -34.455 1.00 95.00 149 ASP A N 1
ATOM 1183 C CA . ASP A 1 149 ? 32.361 -3.790 -33.731 1.00 95.00 149 ASP A CA 1
ATOM 1184 C C . ASP A 1 149 ? 32.503 -4.854 -32.623 1.00 95.00 149 ASP A C 1
ATOM 1186 O O . ASP A 1 149 ? 31.525 -5.232 -31.965 1.00 95.00 149 ASP A O 1
ATOM 1190 N N . SER A 1 150 ? 33.729 -5.332 -32.393 1.00 95.19 150 SER A N 1
ATOM 1191 C CA . SER A 1 150 ? 34.018 -6.383 -31.409 1.00 95.19 150 SER A CA 1
ATOM 1192 C C . SER A 1 150 ? 33.658 -5.975 -29.978 1.00 95.19 150 SER A C 1
ATOM 1194 O O . SER A 1 150 ? 33.196 -6.816 -29.203 1.00 95.19 150 SER A O 1
ATOM 1196 N N . ARG A 1 151 ? 33.778 -4.687 -29.632 1.00 95.25 151 ARG A N 1
ATOM 1197 C CA . ARG A 1 151 ? 33.373 -4.138 -28.332 1.00 95.25 151 ARG A CA 1
ATOM 1198 C C . ARG A 1 151 ? 31.864 -4.244 -28.126 1.00 95.25 151 ARG A C 1
ATOM 1200 O O . ARG A 1 151 ? 31.424 -4.584 -27.028 1.00 95.25 151 ARG A O 1
ATOM 1207 N N . VAL A 1 152 ? 31.076 -3.983 -29.173 1.00 96.69 152 VAL A N 1
ATOM 1208 C CA . VAL A 1 152 ? 29.608 -4.103 -29.129 1.00 96.69 152 VAL A CA 1
ATOM 1209 C C . VAL A 1 152 ? 29.207 -5.562 -28.960 1.00 96.69 152 VAL A C 1
ATOM 1211 O O . VAL A 1 152 ? 28.420 -5.873 -28.069 1.00 96.69 152 VAL A O 1
ATOM 1214 N N . ILE A 1 153 ? 29.794 -6.463 -29.753 1.00 97.62 153 ILE A N 1
ATOM 1215 C CA . ILE A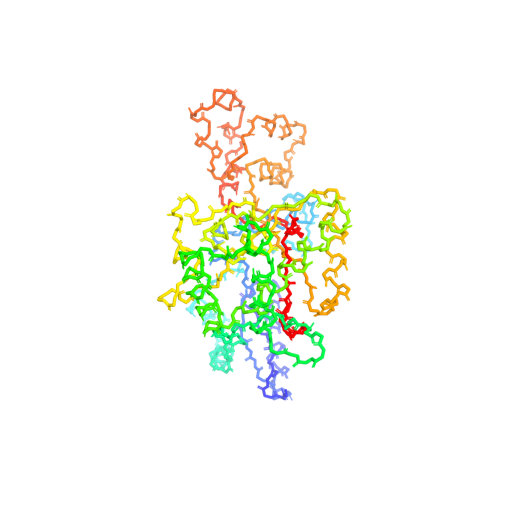 1 153 ? 29.540 -7.908 -29.647 1.00 97.62 153 ILE A CA 1
ATOM 1216 C C . ILE A 1 153 ? 29.855 -8.399 -28.229 1.00 97.62 153 ILE A C 1
ATOM 1218 O O . ILE A 1 153 ? 29.001 -9.007 -27.590 1.00 97.62 153 ILE A O 1
ATOM 1222 N N . SER A 1 154 ? 31.042 -8.078 -27.705 1.00 97.31 154 SER A N 1
ATOM 1223 C CA . SER A 1 154 ? 31.463 -8.510 -26.368 1.00 97.31 154 SER A CA 1
ATOM 1224 C C . SER A 1 154 ? 30.515 -8.027 -25.269 1.00 97.31 154 SER A C 1
ATOM 1226 O O . SER A 1 154 ? 30.222 -8.790 -24.350 1.00 97.31 154 SER A O 1
ATOM 1228 N N . ARG A 1 155 ? 30.025 -6.781 -25.346 1.00 96.75 155 ARG A N 1
ATOM 1229 C CA . ARG A 1 155 ? 29.080 -6.253 -24.355 1.00 96.75 155 ARG A CA 1
ATOM 1230 C C . ARG A 1 155 ? 27.720 -6.943 -24.445 1.00 96.75 155 ARG A C 1
ATOM 1232 O O . ARG A 1 155 ? 27.179 -7.322 -23.413 1.00 96.75 155 ARG A O 1
ATOM 1239 N N . LEU A 1 156 ? 27.180 -7.128 -25.650 1.00 97.69 156 LEU A N 1
ATOM 1240 C CA . LEU A 1 156 ? 25.879 -7.776 -25.835 1.00 97.69 156 LEU A CA 1
ATOM 1241 C C . LEU A 1 156 ? 25.892 -9.235 -25.371 1.00 97.69 156 LEU A C 1
ATOM 1243 O O . LEU A 1 156 ? 24.935 -9.669 -24.738 1.00 97.69 156 LEU A O 1
ATOM 1247 N N . GLU A 1 157 ? 26.967 -9.979 -25.639 1.00 97.88 157 GLU A N 1
ATOM 1248 C CA . GLU A 1 157 ? 27.105 -11.361 -25.165 1.00 97.88 157 GLU A CA 1
ATOM 1249 C C . GLU A 1 157 ? 27.142 -11.456 -23.638 1.00 97.88 157 GLU A C 1
ATOM 1251 O O . GLU A 1 157 ? 26.477 -12.319 -23.067 1.00 97.88 157 GLU A O 1
ATOM 1256 N N . HIS A 1 158 ? 27.873 -10.551 -22.980 1.00 96.44 158 HIS A N 1
ATOM 1257 C CA . HIS A 1 158 ? 27.935 -10.479 -21.519 1.00 96.44 158 HIS A CA 1
ATOM 1258 C C . HIS A 1 158 ? 26.558 -10.208 -20.901 1.00 96.44 158 HIS A C 1
ATOM 1260 O O . HIS A 1 158 ? 26.106 -10.964 -20.042 1.00 96.44 158 HIS A O 1
ATOM 1266 N N . GLU A 1 159 ? 25.851 -9.183 -21.388 1.00 96.69 159 GLU A N 1
ATOM 1267 C CA . GLU A 1 159 ? 24.515 -8.841 -20.883 1.00 96.69 159 GLU A CA 1
ATOM 1268 C C . GLU A 1 159 ? 23.499 -9.965 -21.139 1.00 96.69 159 GLU A C 1
ATOM 1270 O O . GLU A 1 159 ? 22.777 -10.365 -20.227 1.00 96.69 159 GLU A O 1
ATOM 1275 N N . LEU A 1 160 ? 23.455 -10.518 -22.359 1.00 97.38 160 LEU A N 1
ATOM 1276 C CA . LEU A 1 160 ? 22.530 -11.601 -22.715 1.00 97.38 160 LEU A CA 1
ATOM 1277 C C . LEU A 1 160 ? 22.763 -12.861 -21.878 1.00 97.38 160 LEU A C 1
ATOM 1279 O O . LEU A 1 160 ? 21.794 -13.534 -21.517 1.00 97.38 160 LEU A O 1
ATOM 1283 N N . LYS A 1 161 ? 24.025 -13.177 -21.563 1.00 95.69 161 LYS A N 1
ATOM 1284 C CA . LYS A 1 161 ? 24.375 -14.293 -20.682 1.00 95.69 161 LYS A CA 1
ATOM 1285 C C . LYS A 1 161 ? 23.772 -14.087 -19.293 1.00 95.69 161 LYS A C 1
ATOM 1287 O O . LYS A 1 161 ? 23.015 -14.944 -18.849 1.00 95.69 161 LYS A O 1
ATOM 1292 N N . ILE A 1 162 ? 24.018 -12.935 -18.665 1.00 93.44 162 ILE A N 1
ATOM 1293 C CA . ILE A 1 162 ? 23.496 -12.623 -17.324 1.00 93.44 162 ILE A CA 1
ATOM 1294 C C . ILE A 1 162 ? 21.960 -12.627 -17.309 1.00 93.44 162 ILE A C 1
ATOM 1296 O O . ILE A 1 162 ? 21.355 -13.230 -16.427 1.00 93.44 162 ILE A O 1
ATOM 1300 N N . ILE A 1 163 ? 21.313 -12.005 -18.303 1.00 93.06 163 ILE A N 1
ATOM 1301 C CA . ILE A 1 163 ? 19.842 -11.976 -18.413 1.00 93.06 163 ILE A CA 1
ATOM 1302 C C . ILE A 1 163 ? 19.268 -13.397 -18.493 1.00 93.06 163 ILE A C 1
ATOM 1304 O O . ILE A 1 163 ? 18.227 -13.680 -17.899 1.00 93.06 163 ILE A O 1
ATOM 1308 N N . THR A 1 164 ? 19.942 -14.288 -19.222 1.00 92.12 164 THR A N 1
ATOM 1309 C CA . THR A 1 164 ? 19.511 -15.680 -19.388 1.00 92.12 164 THR A CA 1
ATOM 1310 C C . THR A 1 164 ? 19.743 -16.497 -18.119 1.00 92.12 164 THR A C 1
ATOM 1312 O O . THR A 1 164 ? 18.839 -17.211 -17.695 1.00 92.12 164 THR A O 1
ATOM 1315 N N . GLU A 1 165 ? 20.916 -16.375 -17.491 1.00 90.56 165 GLU A N 1
ATOM 1316 C CA . GLU A 1 165 ? 21.267 -17.088 -16.252 1.00 90.56 165 GLU A CA 1
ATOM 1317 C C . GLU A 1 165 ? 20.336 -16.723 -15.092 1.00 90.56 165 GLU A C 1
ATOM 1319 O O . GLU A 1 165 ? 19.967 -17.588 -14.302 1.00 90.56 165 GLU A O 1
ATOM 1324 N N . LEU A 1 166 ? 19.909 -15.461 -15.023 1.00 88.06 166 LEU A N 1
ATOM 1325 C CA . LEU A 1 166 ? 18.983 -14.977 -14.002 1.00 88.06 166 LEU A CA 1
ATOM 1326 C C . LEU A 1 166 ? 17.498 -15.178 -14.358 1.00 88.06 166 LEU A C 1
ATOM 1328 O O . LEU A 1 166 ? 16.632 -14.856 -13.550 1.00 88.06 166 LEU A O 1
ATOM 1332 N N . GLY A 1 167 ? 17.182 -15.707 -15.546 1.00 88.19 167 GLY A N 1
ATOM 1333 C CA . GLY A 1 167 ? 15.807 -16.027 -15.943 1.00 88.19 167 GLY A CA 1
ATOM 1334 C C . GLY A 1 167 ? 14.935 -14.824 -16.331 1.00 88.19 167 GLY A C 1
ATOM 1335 O O . GLY A 1 167 ? 13.713 -14.926 -16.299 1.00 88.19 167 GLY A O 1
ATOM 1336 N N . TYR A 1 168 ? 15.526 -13.694 -16.733 1.00 90.12 168 TYR A N 1
ATOM 1337 C CA . TYR A 1 168 ? 14.792 -12.462 -17.071 1.00 90.12 168 TYR A CA 1
ATOM 1338 C C . TYR A 1 168 ? 14.494 -12.292 -18.571 1.00 90.12 168 TYR A C 1
ATOM 1340 O O . TYR A 1 168 ? 14.084 -11.216 -19.008 1.00 90.12 168 TYR A O 1
ATOM 1348 N N . ALA A 1 169 ? 14.687 -13.332 -19.389 1.00 92.00 169 ALA A N 1
ATOM 1349 C CA . ALA A 1 169 ? 14.467 -13.240 -20.833 1.00 92.00 169 ALA A CA 1
ATOM 1350 C C . ALA A 1 169 ? 13.012 -12.878 -21.189 1.00 92.00 169 ALA A C 1
ATOM 1352 O O . ALA A 1 169 ? 12.787 -11.972 -21.993 1.00 92.00 169 ALA A O 1
ATOM 1353 N N . ASP A 1 170 ? 12.032 -13.531 -20.557 1.00 90.75 170 ASP A N 1
ATOM 1354 C CA . ASP A 1 170 ? 10.605 -13.237 -20.739 1.00 90.75 170 ASP A CA 1
ATOM 1355 C C . ASP A 1 170 ? 10.252 -11.797 -20.354 1.00 90.75 170 ASP A C 1
ATOM 1357 O O . ASP A 1 170 ? 9.531 -11.117 -21.085 1.00 90.75 170 ASP A O 1
ATOM 1361 N N . TYR A 1 171 ? 10.828 -11.298 -19.257 1.00 89.75 171 TYR A N 1
ATOM 1362 C CA . TYR A 1 171 ? 10.625 -9.928 -18.792 1.00 89.75 171 TYR A CA 1
ATOM 1363 C C . TYR A 1 171 ? 11.096 -8.898 -19.830 1.00 89.75 171 TYR A C 1
ATOM 1365 O O . TYR A 1 171 ? 10.345 -7.997 -20.209 1.00 89.75 171 TYR A O 1
ATOM 1373 N N . PHE A 1 172 ? 12.299 -9.077 -20.385 1.00 92.94 172 PHE A N 1
ATOM 1374 C CA . PHE A 1 172 ? 12.805 -8.219 -21.460 1.00 92.94 172 PHE A CA 1
ATOM 1375 C C . PHE A 1 172 ? 11.935 -8.271 -22.722 1.00 92.94 172 PHE A C 1
ATOM 1377 O O . PHE A 1 172 ? 11.721 -7.239 -23.363 1.00 92.94 172 PHE A O 1
ATOM 1384 N N . LEU A 1 173 ? 11.425 -9.451 -23.091 1.00 93.56 173 LEU A N 1
ATOM 1385 C CA . LEU A 1 173 ? 10.537 -9.606 -24.246 1.00 93.56 173 LEU A CA 1
ATOM 1386 C C . LEU A 1 173 ? 9.181 -8.933 -24.022 1.00 93.56 173 LEU A C 1
ATOM 1388 O O . LEU A 1 173 ? 8.669 -8.297 -24.941 1.00 93.56 173 LEU A O 1
ATOM 1392 N N . MET A 1 174 ? 8.625 -9.019 -22.814 1.00 91.56 174 MET A N 1
ATOM 1393 C CA . MET A 1 174 ? 7.394 -8.324 -22.440 1.00 91.56 174 MET A CA 1
ATOM 1394 C C . MET A 1 174 ? 7.555 -6.806 -22.574 1.00 91.56 174 MET A C 1
ATOM 1396 O O . MET A 1 174 ? 6.777 -6.156 -23.271 1.00 91.56 174 MET A O 1
ATOM 1400 N N . VAL A 1 175 ? 8.611 -6.237 -21.988 1.00 92.69 175 VAL A N 1
ATOM 1401 C CA . VAL A 1 175 ? 8.890 -4.795 -22.071 1.00 92.69 175 VAL A CA 1
ATOM 1402 C C . VAL A 1 175 ? 9.155 -4.360 -23.519 1.00 92.69 175 VAL A C 1
ATOM 1404 O O . VAL A 1 175 ? 8.622 -3.344 -23.977 1.00 92.69 175 VAL A O 1
ATOM 1407 N N . TRP A 1 176 ? 9.933 -5.143 -24.278 1.00 94.38 176 TRP A N 1
ATOM 1408 C CA . TRP A 1 176 ? 10.157 -4.908 -25.709 1.00 94.38 176 TRP A CA 1
ATOM 1409 C C . TRP A 1 176 ? 8.846 -4.865 -26.494 1.00 94.38 176 TRP A C 1
ATOM 1411 O O . TRP A 1 176 ? 8.680 -4.015 -27.372 1.00 94.38 176 TRP A O 1
ATOM 1421 N N . ASP A 1 177 ? 7.923 -5.771 -26.193 1.00 94.31 177 ASP A N 1
ATOM 1422 C CA . ASP A 1 177 ? 6.653 -5.893 -26.887 1.00 94.31 177 ASP A CA 1
ATOM 1423 C C . ASP A 1 177 ? 5.706 -4.722 -26.594 1.00 94.31 177 ASP A C 1
ATOM 1425 O O . ASP A 1 177 ? 5.117 -4.170 -27.527 1.00 94.31 177 ASP A O 1
ATOM 1429 N N . ILE A 1 178 ? 5.649 -4.262 -25.341 1.00 93.50 178 ILE A N 1
ATOM 1430 C CA . ILE A 1 178 ? 4.928 -3.039 -24.960 1.00 93.50 178 ILE A CA 1
ATOM 1431 C C . ILE A 1 178 ? 5.504 -1.832 -25.716 1.00 93.50 178 ILE A C 1
ATOM 1433 O O . ILE A 1 178 ? 4.765 -1.081 -26.361 1.00 93.50 178 ILE A O 1
ATOM 1437 N N . GLY A 1 179 ? 6.834 -1.677 -25.725 1.00 94.25 179 GLY A N 1
ATOM 1438 C CA . GLY A 1 179 ? 7.508 -0.614 -26.477 1.00 94.25 179 GLY A CA 1
ATOM 1439 C C . GLY A 1 179 ? 7.268 -0.712 -27.991 1.00 94.25 179 GLY A C 1
ATOM 1440 O O . GLY A 1 179 ? 7.026 0.295 -28.663 1.00 94.25 179 GLY A O 1
ATOM 1441 N N . ARG A 1 180 ? 7.271 -1.927 -28.554 1.00 95.19 180 ARG A N 1
ATOM 1442 C CA . ARG A 1 180 ? 6.945 -2.190 -29.965 1.00 95.19 180 ARG A CA 1
ATOM 1443 C C . ARG A 1 180 ? 5.513 -1.762 -30.285 1.00 95.19 180 ARG A C 1
ATOM 1445 O O . ARG A 1 180 ? 5.310 -1.112 -31.313 1.00 95.19 180 ARG A O 1
ATOM 1452 N N . TYR A 1 181 ? 4.543 -2.121 -29.446 1.00 95.81 181 TYR A N 1
ATOM 1453 C CA . TYR A 1 181 ? 3.146 -1.728 -29.616 1.00 95.81 181 TYR A CA 1
ATOM 1454 C C . TYR A 1 181 ? 2.990 -0.204 -29.571 1.00 95.81 181 TYR A C 1
ATOM 1456 O O . TYR A 1 181 ? 2.356 0.368 -30.463 1.00 95.81 181 TYR A O 1
ATOM 1464 N N . ALA A 1 182 ? 3.628 0.464 -28.604 1.00 95.50 182 ALA A N 1
ATOM 1465 C CA . ALA A 1 182 ? 3.609 1.920 -28.497 1.00 95.50 182 ALA A CA 1
ATOM 1466 C C . ALA A 1 182 ? 4.145 2.588 -29.777 1.00 95.50 182 ALA A C 1
ATOM 1468 O O . ALA A 1 182 ? 3.442 3.395 -30.392 1.00 95.50 182 ALA A O 1
ATOM 1469 N N . ARG A 1 183 ? 5.328 2.177 -30.262 1.00 94.00 183 ARG A N 1
ATOM 1470 C CA . ARG A 1 183 ? 5.912 2.698 -31.516 1.00 94.00 183 ARG A CA 1
ATOM 1471 C C . ARG A 1 183 ? 5.022 2.455 -32.729 1.00 94.00 183 ARG A C 1
ATOM 1473 O O . ARG A 1 183 ? 4.800 3.376 -33.513 1.00 94.00 183 ARG A O 1
ATOM 1480 N N . GLY A 1 184 ? 4.496 1.238 -32.878 1.00 95.50 184 GLY A N 1
ATOM 1481 C CA . GLY A 1 184 ? 3.617 0.871 -33.993 1.00 95.50 184 GLY A CA 1
ATOM 1482 C C . GLY A 1 184 ? 2.340 1.714 -34.054 1.00 95.50 184 GLY A C 1
ATOM 1483 O O . GLY A 1 184 ? 1.836 1.991 -35.139 1.00 95.50 184 GLY A O 1
ATOM 1484 N N . ASN A 1 185 ? 1.867 2.194 -32.901 1.00 96.19 185 ASN A N 1
ATOM 1485 C CA . ASN A 1 185 ? 0.690 3.052 -32.777 1.00 96.19 185 ASN A CA 1
ATOM 1486 C C . ASN A 1 185 ? 1.022 4.548 -32.662 1.00 96.19 185 ASN A C 1
ATOM 1488 O O . ASN A 1 185 ? 0.128 5.344 -32.377 1.00 96.19 185 ASN A O 1
ATOM 1492 N N . LYS A 1 186 ? 2.282 4.946 -32.898 1.00 95.69 186 LYS A N 1
ATOM 1493 C CA . LYS A 1 186 ? 2.763 6.337 -32.782 1.00 95.69 186 LYS A CA 1
ATOM 1494 C C . LYS A 1 186 ? 2.543 6.947 -31.387 1.00 95.69 186 LYS A C 1
ATOM 1496 O O . LYS A 1 186 ? 2.378 8.158 -31.254 1.00 95.69 186 LYS A O 1
ATOM 1501 N N . ILE A 1 187 ? 2.559 6.112 -30.351 1.00 95.38 187 ILE A N 1
ATOM 1502 C CA . ILE A 1 187 ? 2.491 6.522 -28.948 1.00 95.38 187 ILE A CA 1
ATOM 1503 C C . ILE A 1 187 ? 3.920 6.771 -28.465 1.00 95.38 187 ILE A C 1
ATOM 1505 O O . ILE A 1 187 ? 4.796 5.918 -28.620 1.00 95.38 187 ILE A O 1
ATOM 1509 N N . ARG A 1 188 ? 4.163 7.953 -27.892 1.00 93.25 188 ARG A N 1
ATOM 1510 C CA . ARG A 1 188 ? 5.463 8.284 -27.301 1.00 93.25 188 ARG A CA 1
ATOM 1511 C C . ARG A 1 188 ? 5.649 7.489 -26.015 1.00 93.25 188 ARG A C 1
ATOM 1513 O O . ARG A 1 188 ? 4.750 7.466 -25.174 1.00 93.25 188 ARG A O 1
ATOM 1520 N N . PHE A 1 189 ? 6.818 6.877 -25.877 1.00 93.00 189 PHE A N 1
ATOM 1521 C CA . PHE A 1 189 ? 7.236 6.233 -24.644 1.00 93.00 189 PHE A CA 1
ATOM 1522 C C . PHE A 1 189 ? 8.753 6.392 -24.450 1.00 93.00 189 PHE A C 1
ATOM 1524 O O . PHE A 1 189 ? 9.467 6.643 -25.424 1.00 93.00 189 PHE A O 1
ATOM 1531 N N . ALA A 1 190 ? 9.237 6.253 -23.218 1.00 89.06 190 ALA A N 1
ATOM 1532 C CA . ALA A 1 190 ? 10.661 6.233 -22.897 1.00 89.06 190 ALA A CA 1
ATOM 1533 C C . ALA A 1 190 ? 10.935 5.272 -21.735 1.00 89.06 190 ALA A C 1
ATOM 1535 O O . ALA A 1 190 ? 10.220 5.295 -20.740 1.00 89.06 190 ALA A O 1
ATOM 1536 N N . GLY A 1 191 ? 11.971 4.440 -21.843 1.00 87.31 191 GLY A N 1
ATOM 1537 C CA . GLY A 1 191 ? 12.489 3.708 -20.688 1.00 87.31 191 GLY A CA 1
ATOM 1538 C C . GLY A 1 191 ? 13.274 4.636 -19.756 1.00 87.31 191 GLY A C 1
ATOM 1539 O O . GLY A 1 191 ? 14.116 5.401 -20.237 1.00 87.31 191 GLY A O 1
ATOM 1540 N N . ARG A 1 192 ? 13.023 4.563 -18.444 1.00 83.62 192 ARG A N 1
ATOM 1541 C CA . ARG A 1 192 ? 13.719 5.356 -17.410 1.00 83.62 192 ARG A CA 1
ATOM 1542 C C . ARG A 1 192 ? 14.492 4.466 -16.426 1.00 83.62 192 ARG A C 1
ATOM 1544 O O . ARG A 1 192 ? 14.463 3.242 -16.508 1.00 83.62 192 ARG A O 1
ATOM 1551 N N . GLY A 1 193 ? 15.202 5.103 -15.495 1.00 84.31 193 GLY A N 1
ATOM 1552 C CA . GLY A 1 193 ? 15.931 4.415 -14.428 1.00 84.31 193 GLY A CA 1
ATOM 1553 C C . GLY A 1 193 ? 17.193 3.698 -14.915 1.00 84.31 193 GLY A C 1
ATOM 1554 O O . GLY A 1 193 ? 17.825 4.103 -15.893 1.00 84.31 193 GLY A O 1
ATOM 1555 N N . SER A 1 194 ? 17.571 2.631 -14.213 1.00 85.00 194 SER A N 1
ATOM 1556 C CA . SER A 1 194 ? 18.782 1.854 -14.501 1.00 85.00 194 SER A CA 1
ATOM 1557 C C . SER A 1 194 ? 18.699 1.070 -15.815 1.00 85.00 194 SER A C 1
ATOM 1559 O O . SER A 1 194 ? 19.731 0.672 -16.344 1.00 85.00 194 SER A O 1
ATOM 1561 N N . ALA A 1 195 ? 17.516 0.924 -16.423 1.00 87.50 195 ALA A N 1
ATOM 1562 C CA . ALA A 1 195 ? 17.365 0.300 -17.740 1.00 87.50 195 ALA A CA 1
ATOM 1563 C C . ALA A 1 195 ? 18.241 0.959 -18.831 1.00 87.50 195 ALA A C 1
ATOM 1565 O O . ALA A 1 195 ? 18.626 0.303 -19.801 1.00 87.50 195 ALA A O 1
ATOM 1566 N N . ALA A 1 196 ? 18.595 2.242 -18.671 1.00 90.19 196 ALA A N 1
ATOM 1567 C CA . ALA A 1 196 ? 19.499 2.965 -19.570 1.00 90.19 196 ALA A CA 1
ATOM 1568 C C . ALA A 1 196 ? 20.947 2.434 -19.565 1.00 90.19 196 ALA A C 1
ATOM 1570 O O . ALA A 1 196 ? 21.686 2.686 -20.516 1.00 90.19 196 ALA A O 1
ATOM 1571 N N . ASP A 1 197 ? 21.349 1.677 -18.540 1.00 92.19 197 ASP A N 1
ATOM 1572 C CA . ASP A 1 197 ? 22.694 1.107 -18.425 1.00 92.19 197 ASP A CA 1
ATOM 1573 C C . ASP A 1 197 ? 22.872 -0.183 -19.266 1.00 92.19 197 ASP A C 1
ATOM 1575 O O . ASP A 1 197 ? 23.996 -0.673 -19.432 1.00 92.19 197 ASP A O 1
ATOM 1579 N N . SER A 1 198 ? 21.789 -0.721 -19.848 1.00 95.25 198 SER A N 1
ATOM 1580 C CA . SER A 1 198 ? 21.798 -1.942 -20.669 1.00 95.25 198 SER A CA 1
ATOM 1581 C C . SER A 1 198 ? 21.881 -1.659 -22.174 1.00 95.25 198 SER A C 1
ATOM 1583 O O . SER A 1 198 ? 21.015 -1.015 -22.771 1.00 95.25 198 SER A O 1
ATOM 1585 N N . ALA A 1 199 ? 22.909 -2.220 -22.819 1.00 96.88 199 ALA A N 1
ATOM 1586 C CA . ALA A 1 199 ? 23.046 -2.227 -24.275 1.00 96.88 199 ALA A CA 1
ATOM 1587 C C . ALA A 1 199 ? 21.970 -3.097 -24.948 1.00 96.88 199 ALA A C 1
ATOM 1589 O O . ALA A 1 199 ? 21.513 -2.773 -26.049 1.00 96.88 199 ALA A O 1
ATOM 1590 N N . VAL A 1 200 ? 21.524 -4.172 -24.284 1.00 97.44 200 VAL A N 1
ATOM 1591 C CA . VAL A 1 200 ? 20.392 -4.996 -24.739 1.00 97.44 200 VAL A CA 1
ATOM 1592 C C . VAL A 1 200 ? 19.111 -4.160 -24.793 1.00 97.44 200 VAL A C 1
ATOM 1594 O O . VAL A 1 200 ? 18.448 -4.138 -25.833 1.00 97.44 200 VAL A O 1
ATOM 1597 N N . ALA A 1 201 ? 18.795 -3.404 -23.735 1.00 96.25 201 ALA A N 1
ATOM 1598 C CA . ALA A 1 201 ? 17.625 -2.520 -23.707 1.00 96.25 201 ALA A CA 1
ATOM 1599 C C . ALA A 1 201 ? 17.676 -1.453 -24.818 1.00 96.25 201 ALA A C 1
ATOM 1601 O O . ALA A 1 201 ? 16.679 -1.232 -25.516 1.00 96.25 201 ALA A O 1
ATOM 1602 N N . TYR A 1 202 ? 18.848 -0.858 -25.056 1.00 96.19 202 TYR A N 1
ATOM 1603 C CA . TYR A 1 202 ? 19.050 0.086 -26.157 1.00 96.19 202 TYR A CA 1
ATOM 1604 C C . TYR A 1 202 ? 18.806 -0.559 -27.529 1.00 96.19 202 TYR A C 1
ATOM 1606 O O . TYR A 1 202 ? 18.071 -0.009 -28.354 1.00 96.19 202 TYR A O 1
ATOM 1614 N N . CYS A 1 203 ? 19.354 -1.754 -27.778 1.00 97.44 203 CYS A N 1
ATOM 1615 C CA . CYS A 1 203 ? 19.176 -2.480 -29.042 1.00 97.44 203 CYS A CA 1
ATOM 1616 C C . CYS A 1 203 ? 17.713 -2.865 -29.303 1.00 97.44 203 CYS A C 1
ATOM 1618 O O . CYS A 1 203 ? 17.248 -2.813 -30.442 1.00 97.44 203 CYS A O 1
ATOM 1620 N N . LEU A 1 204 ? 16.957 -3.186 -28.254 1.00 96.44 204 LEU A N 1
ATOM 1621 C CA . LEU A 1 204 ? 15.526 -3.483 -28.339 1.00 96.44 204 LEU A CA 1
ATOM 1622 C C . LEU A 1 204 ? 14.652 -2.230 -28.540 1.00 96.44 204 LEU A C 1
ATOM 1624 O O . LEU A 1 204 ? 13.445 -2.355 -28.766 1.00 96.44 204 LEU A O 1
ATOM 1628 N N . ASN A 1 205 ? 15.247 -1.031 -28.527 1.00 94.69 205 ASN A N 1
ATOM 1629 C CA . ASN A 1 205 ? 14.545 0.252 -28.456 1.00 94.69 205 ASN A CA 1
ATOM 1630 C C . ASN A 1 205 ? 13.621 0.316 -27.232 1.00 94.69 205 ASN A C 1
ATOM 1632 O O . ASN A 1 205 ? 12.481 0.750 -27.340 1.00 94.69 205 ASN A O 1
ATOM 1636 N N . ILE A 1 206 ? 14.059 -0.201 -26.088 1.00 94.56 206 ILE A N 1
ATOM 1637 C CA . ILE A 1 206 ? 13.399 0.044 -24.799 1.00 94.56 206 ILE A CA 1
ATOM 1638 C C . ILE A 1 206 ? 13.870 1.402 -24.264 1.00 94.56 206 ILE A C 1
ATOM 1640 O O . ILE A 1 206 ? 13.070 2.200 -23.782 1.00 94.56 206 ILE A O 1
ATOM 1644 N N . THR A 1 207 ? 15.161 1.693 -24.435 1.00 93.12 207 THR A N 1
ATOM 1645 C CA . THR A 1 207 ? 15.790 2.975 -24.111 1.00 93.12 207 THR A CA 1
ATOM 1646 C C . THR A 1 207 ? 16.395 3.614 -25.364 1.00 93.12 207 THR A C 1
ATOM 1648 O O . THR A 1 207 ? 16.743 2.931 -26.331 1.00 93.12 207 THR A O 1
ATOM 1651 N N . GLU A 1 208 ? 16.541 4.940 -25.343 1.00 91.00 208 GLU A N 1
ATOM 1652 C CA . GLU A 1 208 ? 17.206 5.718 -26.407 1.00 91.00 208 GLU A CA 1
ATOM 1653 C C . GLU A 1 208 ? 18.682 6.024 -26.079 1.00 91.00 208 GLU A C 1
ATOM 1655 O O . GLU A 1 208 ? 19.388 6.695 -26.832 1.00 91.00 208 GLU A O 1
ATOM 1660 N N . VAL A 1 209 ? 19.167 5.541 -24.933 1.00 92.12 209 VAL A N 1
ATOM 1661 C CA . VAL A 1 209 ? 20.506 5.828 -24.417 1.00 92.12 209 VAL A CA 1
ATOM 1662 C C . VAL A 1 209 ? 21.462 4.707 -24.809 1.00 92.12 209 VAL A C 1
ATOM 1664 O O . VAL A 1 209 ? 21.355 3.590 -24.319 1.00 92.12 209 VAL A O 1
ATOM 1667 N N . ASP A 1 210 ? 22.435 5.023 -25.661 1.00 94.62 210 ASP A N 1
ATOM 1668 C CA . ASP A 1 210 ? 23.567 4.137 -25.941 1.00 94.62 210 ASP A CA 1
ATOM 1669 C C . ASP A 1 210 ? 24.497 4.055 -24.720 1.00 94.62 210 ASP A C 1
ATOM 1671 O O . ASP A 1 210 ? 25.258 4.991 -24.438 1.00 94.62 210 ASP A O 1
ATOM 1675 N N . SER A 1 211 ? 24.403 2.944 -23.987 1.00 94.75 211 SER A N 1
ATOM 1676 C CA . SER A 1 211 ? 25.190 2.667 -22.782 1.00 94.75 211 SER A CA 1
ATOM 1677 C C . SER A 1 211 ? 26.673 2.442 -23.083 1.00 94.75 211 SER A C 1
ATOM 1679 O O . SER A 1 211 ? 27.525 2.836 -22.287 1.00 94.75 211 SER A O 1
ATOM 1681 N N . ILE A 1 212 ? 27.006 1.880 -24.250 1.00 94.50 212 ILE A N 1
ATOM 1682 C CA . ILE A 1 212 ? 28.389 1.600 -24.657 1.00 94.50 212 ILE A CA 1
ATOM 1683 C C . ILE A 1 212 ? 29.113 2.907 -24.965 1.00 94.50 212 ILE A C 1
ATOM 1685 O O . ILE A 1 212 ? 30.216 3.134 -24.460 1.00 94.50 212 ILE A O 1
ATOM 1689 N N . ALA A 1 213 ? 28.480 3.782 -25.752 1.00 94.25 213 ALA A N 1
ATOM 1690 C CA . ALA A 1 213 ? 29.040 5.086 -26.100 1.00 94.25 213 ALA A CA 1
ATOM 1691 C C . ALA A 1 213 ? 29.227 5.987 -24.869 1.00 94.25 213 ALA A C 1
ATOM 1693 O O . ALA A 1 213 ? 30.178 6.763 -24.809 1.00 94.25 213 ALA A O 1
ATOM 1694 N N . ARG A 1 214 ? 28.343 5.863 -23.870 1.00 93.81 214 ARG A N 1
ATOM 1695 C CA . ARG A 1 214 ? 28.379 6.650 -22.627 1.00 93.81 214 ARG A CA 1
ATOM 1696 C C . ARG A 1 214 ? 29.181 6.012 -21.491 1.00 93.81 214 ARG A C 1
ATOM 1698 O O . ARG A 1 214 ? 29.290 6.618 -20.431 1.00 93.81 214 ARG A O 1
ATOM 1705 N N . GLY A 1 215 ? 29.735 4.815 -21.689 1.00 93.00 215 GLY A N 1
ATOM 1706 C CA . GLY A 1 215 ? 30.508 4.115 -20.658 1.00 93.00 215 GLY A CA 1
ATOM 1707 C C . GLY A 1 215 ? 29.685 3.721 -19.425 1.00 93.00 215 GLY A C 1
ATOM 1708 O O . GLY A 1 215 ? 30.225 3.672 -18.323 1.00 93.00 215 GLY A O 1
ATOM 1709 N N . LEU A 1 216 ? 28.386 3.463 -19.597 1.00 93.62 216 LEU A N 1
ATOM 1710 C CA . LEU A 1 216 ? 27.498 3.047 -18.512 1.00 93.62 216 LEU A CA 1
ATOM 1711 C C . LEU A 1 216 ? 27.720 1.566 -18.159 1.00 93.62 216 LEU A C 1
ATOM 1713 O O . LEU A 1 216 ? 28.026 0.730 -19.018 1.00 93.62 216 LEU A O 1
ATOM 1717 N N . LEU A 1 217 ? 27.575 1.231 -16.877 1.00 91.25 217 LEU A N 1
ATOM 1718 C CA . LEU A 1 217 ? 27.876 -0.097 -16.331 1.00 91.25 217 LEU A CA 1
ATOM 1719 C C . LEU A 1 217 ? 26.599 -0.923 -16.186 1.00 91.25 217 LEU A C 1
ATOM 1721 O O . LEU A 1 217 ? 25.720 -0.552 -15.414 1.00 91.25 217 LEU A O 1
ATOM 1725 N N . PHE A 1 218 ? 26.527 -2.061 -16.876 1.00 91.38 218 PHE A N 1
ATOM 1726 C CA . PHE A 1 218 ? 25.350 -2.933 -16.867 1.00 91.38 218 PHE A CA 1
ATOM 1727 C C . PHE A 1 218 ? 25.049 -3.482 -15.468 1.00 91.38 218 PHE A C 1
ATOM 1729 O O . PHE A 1 218 ? 23.894 -3.618 -15.084 1.00 91.38 218 PHE A O 1
ATOM 1736 N N . GLU A 1 219 ? 26.085 -3.715 -14.669 1.00 89.88 219 GLU A N 1
ATOM 1737 C CA . GLU A 1 219 ? 26.002 -4.285 -13.326 1.00 89.88 219 GLU A CA 1
ATOM 1738 C C . GLU A 1 219 ? 25.271 -3.370 -12.328 1.00 89.88 219 GLU A C 1
ATOM 1740 O O . GLU A 1 219 ? 24.853 -3.820 -11.261 1.00 89.88 219 GLU A O 1
ATOM 1745 N N . ARG A 1 220 ? 25.086 -2.083 -12.666 1.00 86.44 220 ARG A N 1
ATOM 1746 C CA . ARG A 1 220 ? 24.210 -1.173 -11.910 1.00 86.44 220 ARG A CA 1
ATOM 1747 C C . ARG A 1 220 ? 22.731 -1.480 -12.119 1.00 86.44 220 ARG A C 1
ATOM 1749 O O . ARG A 1 220 ? 21.936 -1.206 -11.224 1.00 86.44 220 ARG A O 1
ATOM 1756 N N . PHE A 1 221 ? 22.384 -2.012 -13.285 1.00 86.06 221 PHE A N 1
ATOM 1757 C CA . PHE A 1 221 ? 21.037 -2.428 -13.640 1.00 86.06 221 PHE A CA 1
ATOM 1758 C C . PHE A 1 221 ? 20.760 -3.860 -13.193 1.00 86.06 221 PHE A C 1
ATOM 1760 O O . PHE A 1 221 ? 19.776 -4.102 -12.501 1.00 86.06 221 PHE A O 1
ATOM 1767 N N . LEU A 1 222 ? 21.639 -4.796 -13.554 1.00 85.75 222 LEU A N 1
ATOM 1768 C CA . LEU A 1 222 ? 21.459 -6.210 -13.257 1.00 85.75 222 LEU A CA 1
ATOM 1769 C C . LEU A 1 222 ? 22.808 -6.866 -12.964 1.00 85.75 222 LEU A C 1
ATOM 1771 O O . LEU A 1 222 ? 23.713 -6.839 -13.794 1.00 85.75 222 LEU A O 1
ATOM 1775 N N . SER A 1 223 ? 22.938 -7.474 -11.785 1.00 83.31 223 SER A N 1
ATOM 1776 C CA . SER A 1 223 ? 24.157 -8.167 -11.363 1.00 83.31 223 SER A CA 1
ATOM 1777 C C . SER A 1 223 ? 23.819 -9.531 -10.762 1.00 83.31 223 SER A C 1
ATOM 1779 O O . SER A 1 223 ? 22.922 -9.597 -9.923 1.00 83.31 223 SER A O 1
ATOM 1781 N N . PRO A 1 224 ? 24.556 -10.606 -11.100 1.00 76.69 224 PRO A N 1
ATOM 1782 C CA . PRO A 1 224 ? 24.401 -11.908 -10.449 1.00 76.69 224 PRO A CA 1
ATOM 1783 C C . PRO A 1 224 ? 24.610 -11.871 -8.927 1.00 76.69 224 PRO A C 1
ATOM 1785 O O . PRO A 1 224 ? 24.026 -12.668 -8.201 1.00 76.69 224 PRO A O 1
ATOM 1788 N N . GLU A 1 225 ? 25.421 -10.932 -8.433 1.00 75.38 225 GLU A N 1
ATOM 1789 C CA . GLU A 1 225 ? 25.725 -10.770 -7.004 1.00 75.38 225 GLU A CA 1
ATOM 1790 C C . GLU A 1 225 ? 24.597 -10.060 -6.239 1.00 75.38 225 GLU A C 1
ATOM 1792 O O . GLU A 1 225 ? 24.532 -10.115 -5.010 1.00 75.38 225 GLU A O 1
ATOM 1797 N N . ARG A 1 226 ? 23.696 -9.381 -6.959 1.00 67.88 226 ARG A N 1
ATOM 1798 C CA . ARG A 1 226 ? 22.525 -8.699 -6.407 1.00 67.88 226 ARG A CA 1
ATOM 1799 C C . ARG A 1 226 ? 21.279 -9.394 -6.936 1.00 67.88 226 ARG A C 1
ATOM 1801 O O . ARG A 1 226 ? 20.796 -9.065 -8.012 1.00 67.88 226 ARG A O 1
ATOM 1808 N N . ALA A 1 227 ? 20.723 -10.314 -6.153 1.00 60.06 227 ALA A N 1
ATOM 1809 C CA . ALA A 1 227 ? 19.454 -10.986 -6.446 1.00 60.06 227 ALA A CA 1
ATOM 1810 C C . ALA A 1 227 ? 18.234 -10.043 -6.293 1.00 60.06 227 ALA A C 1
ATOM 1812 O O . ALA A 1 227 ? 17.277 -10.350 -5.588 1.00 60.06 227 ALA A O 1
ATOM 1813 N N . GLN A 1 228 ? 18.289 -8.853 -6.896 1.00 67.50 228 GLN A N 1
ATOM 1814 C CA . GLN A 1 228 ? 17.168 -7.923 -6.989 1.00 67.50 228 GLN A CA 1
ATOM 1815 C C . GLN A 1 228 ? 16.524 -8.054 -8.368 1.00 67.50 228 GLN A C 1
ATOM 1817 O O . GLN A 1 228 ? 17.210 -8.215 -9.377 1.00 67.50 228 GLN A O 1
ATOM 1822 N N . CYS A 1 229 ? 15.194 -7.993 -8.392 1.00 73.94 229 CYS A N 1
ATOM 1823 C CA . CYS A 1 229 ? 14.424 -7.932 -9.626 1.00 73.94 229 CYS A CA 1
ATOM 1824 C C . CYS A 1 229 ? 14.842 -6.687 -10.431 1.00 73.94 229 CYS A C 1
ATOM 1826 O O . CYS A 1 229 ? 14.861 -5.600 -9.847 1.00 73.94 229 CYS A O 1
ATOM 1828 N N . PRO A 1 230 ? 15.162 -6.805 -11.735 1.00 80.69 230 PRO A N 1
ATOM 1829 C CA . PRO A 1 230 ? 15.355 -5.639 -12.580 1.00 80.69 230 PRO A CA 1
ATOM 1830 C C . PRO A 1 230 ? 14.033 -4.885 -12.695 1.00 80.69 230 PRO A C 1
ATOM 1832 O O . PRO A 1 230 ? 12.990 -5.495 -12.926 1.00 80.69 230 PRO A O 1
ATOM 1835 N N . ASP A 1 231 ? 14.099 -3.566 -12.564 1.00 83.19 231 ASP A N 1
ATOM 1836 C CA . ASP A 1 231 ? 12.952 -2.684 -12.735 1.00 83.19 231 ASP A CA 1
ATOM 1837 C C . ASP A 1 231 ? 13.149 -1.835 -13.997 1.00 83.19 231 ASP A C 1
ATOM 1839 O O . ASP A 1 231 ? 14.033 -0.974 -14.069 1.00 83.19 231 ASP A O 1
ATOM 1843 N N . ILE A 1 232 ? 12.386 -2.155 -15.041 1.00 86.81 232 ILE A N 1
ATOM 1844 C CA . ILE A 1 232 ? 12.334 -1.411 -16.296 1.00 86.81 232 ILE A CA 1
ATOM 1845 C C . ILE A 1 232 ? 11.025 -0.636 -16.347 1.00 86.81 232 ILE A C 1
ATOM 1847 O O . ILE A 1 232 ? 9.991 -1.111 -16.821 1.00 86.81 232 ILE A O 1
ATOM 1851 N N . ASP A 1 233 ? 11.124 0.610 -15.925 1.00 87.50 233 ASP A N 1
ATOM 1852 C CA . ASP A 1 233 ? 10.043 1.569 -15.998 1.00 87.50 233 ASP A CA 1
ATOM 1853 C C . ASP A 1 233 ? 9.866 2.122 -17.419 1.00 87.50 233 ASP A C 1
ATOM 1855 O O . ASP A 1 233 ? 10.807 2.663 -18.013 1.00 87.50 233 ASP A O 1
ATOM 1859 N N . LEU A 1 234 ? 8.638 2.063 -17.940 1.00 89.06 234 LEU A N 1
ATOM 1860 C CA . LEU A 1 234 ? 8.254 2.696 -19.204 1.00 89.06 234 LEU A CA 1
ATOM 1861 C C . LEU A 1 234 ? 7.355 3.914 -18.957 1.00 89.06 234 LEU A C 1
ATOM 1863 O O . LEU A 1 234 ? 6.191 3.785 -18.580 1.00 89.06 234 LEU A O 1
ATOM 1867 N N . ASP A 1 235 ? 7.857 5.105 -19.269 1.00 90.62 235 ASP A N 1
ATOM 1868 C CA . ASP A 1 235 ? 7.060 6.327 -19.301 1.00 90.62 235 ASP A CA 1
ATOM 1869 C C . ASP A 1 235 ? 6.245 6.374 -20.590 1.00 90.62 235 ASP A C 1
ATOM 1871 O O . ASP A 1 235 ? 6.804 6.540 -21.669 1.00 90.62 235 ASP A O 1
ATOM 1875 N N . ILE A 1 236 ? 4.922 6.250 -20.492 1.00 91.12 236 ILE A N 1
ATOM 1876 C CA . ILE A 1 236 ? 3.994 6.312 -21.631 1.00 91.12 236 ILE A CA 1
ATOM 1877 C C . ILE A 1 236 ? 3.216 7.634 -21.597 1.00 91.12 236 ILE A C 1
ATOM 1879 O O . ILE A 1 236 ? 2.774 8.079 -20.529 1.00 91.12 236 ILE A O 1
ATOM 1883 N N . ASP A 1 237 ? 3.009 8.236 -22.776 1.00 91.81 237 ASP A N 1
ATOM 1884 C CA . ASP A 1 237 ? 2.146 9.410 -22.969 1.00 91.81 237 ASP A CA 1
ATOM 1885 C C . ASP A 1 237 ? 0.789 9.217 -22.275 1.00 91.81 237 ASP A C 1
ATOM 1887 O O . ASP A 1 237 ? 0.056 8.264 -22.560 1.00 91.81 237 ASP A O 1
ATOM 1891 N N . SER A 1 238 ? 0.457 10.131 -21.358 1.00 89.56 238 SER A N 1
ATOM 1892 C CA . SER A 1 238 ? -0.702 10.010 -20.469 1.00 89.56 238 SER A CA 1
ATOM 1893 C C . SER A 1 238 ? -2.021 9.820 -21.213 1.00 89.56 238 SER A C 1
ATOM 1895 O O . SER A 1 238 ? -2.886 9.102 -20.724 1.00 89.56 238 SER A O 1
ATOM 1897 N N . ARG A 1 239 ? -2.149 10.380 -22.422 1.00 93.06 239 ARG A N 1
ATOM 1898 C CA . ARG A 1 239 ? -3.361 10.293 -23.254 1.00 93.06 239 ARG A CA 1
ATOM 1899 C C . ARG A 1 239 ? -3.654 8.884 -23.766 1.00 93.06 239 ARG A C 1
ATOM 1901 O O . ARG A 1 239 ? -4.770 8.617 -24.194 1.00 93.06 239 ARG A O 1
ATOM 1908 N N . PHE A 1 240 ? -2.650 8.008 -23.780 1.00 92.56 240 PHE A N 1
ATOM 1909 C CA . PHE A 1 240 ? -2.746 6.668 -24.358 1.00 92.56 240 PHE A CA 1
ATOM 1910 C C . PHE A 1 240 ? -2.486 5.550 -23.345 1.00 92.56 240 PHE A C 1
ATOM 1912 O O . PHE A 1 240 ? -2.415 4.389 -23.747 1.00 92.56 240 PHE A O 1
ATOM 1919 N N . ARG A 1 241 ? -2.354 5.867 -22.051 1.00 87.12 241 ARG A N 1
ATOM 1920 C CA . ARG A 1 241 ? -2.073 4.871 -21.005 1.00 87.12 241 ARG A CA 1
ATOM 1921 C C . ARG A 1 241 ? -3.118 3.763 -20.974 1.00 87.12 241 ARG A C 1
ATOM 1923 O O . ARG A 1 241 ? -2.736 2.607 -21.095 1.00 87.12 241 ARG A O 1
ATOM 1930 N N . ASP A 1 242 ? -4.402 4.109 -20.958 1.00 90.62 242 ASP A N 1
ATOM 1931 C CA . ASP A 1 242 ? -5.500 3.129 -20.942 1.00 90.62 242 ASP A CA 1
ATOM 1932 C C . ASP A 1 242 ? -5.490 2.233 -22.188 1.00 90.62 242 ASP A C 1
ATOM 1934 O O . ASP A 1 242 ? -5.807 1.049 -22.138 1.00 90.62 242 ASP A O 1
ATOM 1938 N N . ARG A 1 243 ? -5.047 2.772 -23.329 1.00 93.69 243 ARG A N 1
ATOM 1939 C CA . ARG A 1 243 ? -4.916 2.004 -24.570 1.00 93.69 243 ARG A CA 1
ATOM 1940 C C . ARG A 1 243 ? -3.755 1.010 -24.525 1.00 93.69 243 ARG A C 1
ATOM 1942 O O . ARG A 1 243 ? -3.848 -0.054 -25.136 1.00 93.69 243 ARG A O 1
ATOM 1949 N N . VAL A 1 244 ? -2.643 1.365 -23.881 1.00 92.69 244 VAL A N 1
ATOM 1950 C CA . VAL A 1 244 ? -1.516 0.439 -23.687 1.00 92.69 244 VAL A CA 1
ATOM 1951 C C . VAL A 1 244 ? -1.855 -0.592 -22.613 1.00 92.69 244 VAL A C 1
ATOM 1953 O O . VAL A 1 244 ? -1.558 -1.766 -22.796 1.00 92.69 244 VAL A O 1
ATOM 1956 N N . ALA A 1 245 ? -2.553 -0.185 -21.559 1.00 90.06 245 ALA A N 1
ATOM 1957 C CA . ALA A 1 245 ? -3.083 -1.074 -20.537 1.00 90.06 245 ALA A CA 1
ATOM 1958 C C . ALA A 1 245 ? -3.997 -2.150 -21.117 1.00 90.06 245 ALA A C 1
ATOM 1960 O O . ALA A 1 245 ? -3.724 -3.333 -20.957 1.00 90.06 245 ALA A O 1
ATOM 1961 N N . ALA A 1 246 ? -5.000 -1.740 -21.897 1.00 92.25 246 ALA A N 1
ATOM 1962 C CA . ALA A 1 246 ? -5.901 -2.662 -22.576 1.00 92.25 246 ALA A CA 1
ATOM 1963 C C . ALA A 1 246 ? -5.145 -3.604 -23.526 1.00 92.25 246 ALA A C 1
ATOM 1965 O O . ALA A 1 246 ? -5.552 -4.743 -23.725 1.00 92.25 246 ALA A O 1
ATOM 1966 N N . TYR A 1 247 ? -4.038 -3.163 -24.133 1.00 92.94 247 TYR A N 1
ATOM 1967 C CA . TYR A 1 247 ? -3.193 -4.052 -24.932 1.00 92.94 247 TYR A CA 1
ATOM 1968 C C . TYR A 1 247 ? -2.517 -5.129 -24.076 1.00 92.94 247 TYR A C 1
ATOM 1970 O O . TYR A 1 247 ? -2.528 -6.296 -24.463 1.00 92.94 247 TYR A O 1
ATOM 1978 N N . VAL A 1 248 ? -1.948 -4.745 -22.931 1.00 90.50 248 VAL A N 1
ATOM 1979 C CA . VAL A 1 248 ? -1.325 -5.678 -21.981 1.00 90.50 248 VAL A CA 1
ATOM 1980 C C . VAL A 1 248 ? -2.374 -6.661 -21.456 1.00 90.50 248 VAL A C 1
ATOM 1982 O O . VAL A 1 248 ? -2.176 -7.865 -21.570 1.00 90.50 248 VAL A O 1
ATOM 1985 N N . GLU A 1 249 ? -3.524 -6.172 -20.999 1.00 90.56 249 GLU A N 1
ATOM 1986 C CA . GLU A 1 249 ? -4.645 -6.987 -20.514 1.00 90.56 249 GLU A CA 1
ATOM 1987 C C . GLU A 1 249 ? -5.124 -8.001 -21.567 1.00 90.56 249 GLU A C 1
ATOM 1989 O O . GLU A 1 249 ? -5.164 -9.202 -21.313 1.00 90.56 249 GLU A O 1
ATOM 1994 N N . ASN A 1 250 ? -5.390 -7.552 -22.799 1.00 91.19 250 ASN A N 1
ATOM 1995 C CA . ASN A 1 250 ? -5.838 -8.441 -23.876 1.00 91.19 250 ASN A CA 1
ATOM 1996 C C . ASN A 1 250 ? -4.781 -9.475 -24.289 1.00 91.19 250 ASN A C 1
ATOM 1998 O O . ASN A 1 250 ? -5.127 -10.543 -24.792 1.00 91.19 250 ASN A O 1
ATOM 2002 N N . LYS A 1 251 ? -3.492 -9.147 -24.152 1.00 88.38 251 LYS A N 1
ATOM 2003 C CA . LYS A 1 251 ? -2.400 -10.014 -24.601 1.00 88.38 251 LYS A CA 1
ATOM 2004 C C . LYS A 1 251 ? -1.977 -11.034 -23.551 1.00 88.38 251 LYS A C 1
ATOM 2006 O O . LYS A 1 251 ? -1.689 -12.173 -23.913 1.00 88.38 251 LYS A O 1
ATOM 2011 N N . TYR A 1 252 ? -1.881 -10.608 -22.297 1.00 86.06 252 TYR A N 1
ATOM 2012 C CA . TYR A 1 252 ? -1.393 -11.431 -21.191 1.00 86.06 252 TYR A CA 1
ATOM 2013 C C . TYR A 1 252 ? -2.532 -12.067 -20.383 1.00 86.06 252 TYR A C 1
ATOM 2015 O O . TYR A 1 252 ? -2.270 -12.999 -19.633 1.00 86.06 252 TYR A O 1
ATOM 2023 N N . GLY A 1 253 ? -3.777 -11.641 -20.614 1.00 86.38 253 GLY A N 1
ATOM 2024 C CA . GLY A 1 253 ? -4.991 -12.151 -19.982 1.00 86.38 253 GLY A CA 1
ATOM 2025 C C . GLY A 1 253 ? -5.430 -11.257 -18.827 1.00 86.38 253 GLY A C 1
ATOM 2026 O O . GLY A 1 253 ? -4.617 -10.883 -17.982 1.00 86.38 253 GLY A O 1
ATOM 2027 N N . ALA A 1 254 ? -6.719 -10.920 -18.788 1.00 85.25 254 ALA A N 1
ATOM 2028 C CA . ALA A 1 254 ? -7.282 -10.017 -17.785 1.00 85.25 254 ALA A CA 1
ATOM 2029 C C . ALA A 1 254 ? -7.167 -10.581 -16.365 1.00 85.25 254 ALA A C 1
ATOM 2031 O O . ALA A 1 254 ? -6.943 -9.849 -15.408 1.00 85.25 254 ALA A O 1
ATOM 2032 N N . GLU A 1 255 ? -7.236 -11.903 -16.239 1.00 85.69 255 GLU A N 1
ATOM 2033 C CA . GLU A 1 255 ? -7.022 -12.634 -14.999 1.00 85.69 255 GLU A CA 1
ATOM 2034 C C . GLU A 1 255 ? -5.558 -12.633 -14.533 1.00 85.69 255 GLU A C 1
ATOM 2036 O O . GLU A 1 255 ? -5.285 -13.025 -13.405 1.00 85.69 255 GLU A O 1
ATOM 2041 N N . TYR A 1 256 ? -4.624 -12.191 -15.382 1.00 83.12 256 TYR A N 1
ATOM 2042 C CA . TYR A 1 256 ? -3.189 -12.101 -15.108 1.00 83.12 256 TYR A CA 1
ATOM 2043 C C . TYR A 1 256 ? -2.679 -10.663 -15.111 1.00 83.12 256 TYR A C 1
ATOM 2045 O O . TYR A 1 256 ? -1.463 -10.465 -15.100 1.00 83.12 256 TYR A O 1
ATOM 2053 N N . THR A 1 257 ? -3.559 -9.662 -15.113 1.00 83.94 257 THR A N 1
ATOM 2054 C CA . THR A 1 257 ? -3.167 -8.250 -15.088 1.00 83.94 257 THR A CA 1
ATOM 2055 C C . THR A 1 257 ? -3.991 -7.448 -14.095 1.00 83.94 257 THR A C 1
ATOM 2057 O O . THR A 1 257 ? -5.207 -7.593 -14.039 1.00 83.94 257 THR A O 1
ATOM 2060 N N . ALA A 1 258 ? -3.346 -6.545 -13.360 1.00 85.62 258 ALA A N 1
ATOM 2061 C CA . ALA A 1 258 ? -4.041 -5.571 -12.527 1.00 85.62 258 ALA A CA 1
ATOM 2062 C C . ALA A 1 258 ? -3.264 -4.269 -12.377 1.00 85.62 258 ALA A C 1
ATOM 2064 O O . ALA A 1 258 ? -2.060 -4.179 -12.631 1.00 85.62 258 ALA A O 1
ATOM 2065 N N . HIS A 1 259 ? -3.979 -3.253 -11.912 1.00 82.06 259 HIS A N 1
ATOM 2066 C CA . HIS A 1 259 ? -3.385 -2.008 -11.466 1.00 82.06 259 HIS A CA 1
ATOM 2067 C C . HIS A 1 259 ? -2.792 -2.156 -10.069 1.00 82.06 259 HIS A C 1
ATOM 2069 O O . HIS A 1 259 ? -3.405 -2.753 -9.183 1.00 82.06 259 HIS A O 1
ATOM 2075 N N . VAL A 1 260 ? -1.655 -1.504 -9.840 1.00 83.50 260 VAL A N 1
ATOM 2076 C CA . VAL A 1 260 ? -1.180 -1.278 -8.470 1.00 83.50 260 VAL A CA 1
ATOM 2077 C C . VAL A 1 260 ? -2.143 -0.334 -7.764 1.00 83.50 260 VAL A C 1
ATOM 2079 O O . VAL A 1 260 ? -2.678 0.584 -8.377 1.00 83.50 260 VAL A O 1
ATOM 2082 N N . CYS A 1 261 ? -2.374 -0.541 -6.472 1.00 84.94 261 CYS A N 1
ATOM 2083 C CA . CYS A 1 261 ? -3.116 0.395 -5.637 1.00 84.94 261 CYS A CA 1
ATOM 2084 C C . CYS A 1 261 ? -2.150 1.379 -4.959 1.00 84.94 261 CYS A C 1
ATOM 2086 O O . CYS A 1 261 ? -1.187 0.965 -4.316 1.00 84.94 261 CYS A O 1
ATOM 2088 N N . THR A 1 262 ? -2.439 2.677 -5.040 1.00 84.25 262 THR A N 1
ATOM 2089 C CA . THR A 1 262 ? -1.792 3.713 -4.230 1.00 84.25 262 THR A CA 1
ATOM 2090 C C . THR A 1 262 ? -2.673 4.062 -3.036 1.00 84.25 262 THR A C 1
ATOM 2092 O O . THR A 1 262 ? -3.865 4.349 -3.176 1.00 84.25 262 THR A O 1
ATOM 2095 N N . TYR A 1 263 ? -2.062 4.146 -1.855 1.00 87.75 263 TYR A N 1
ATOM 2096 C CA . TYR A 1 263 ? -2.701 4.702 -0.667 1.00 87.75 263 TYR A CA 1
ATOM 2097 C C . TYR A 1 263 ? -2.321 6.169 -0.496 1.00 87.75 263 TYR A C 1
ATOM 2099 O O . TYR A 1 263 ? -1.166 6.514 -0.247 1.00 87.75 263 TYR A O 1
ATOM 2107 N N . ASN A 1 264 ? -3.317 7.046 -0.581 1.00 89.88 264 ASN A N 1
ATOM 2108 C CA . ASN A 1 264 ? -3.155 8.441 -0.205 1.00 89.88 264 ASN A CA 1
ATOM 2109 C C . ASN A 1 264 ? -3.286 8.555 1.309 1.00 89.88 264 ASN A C 1
ATOM 2111 O O . ASN A 1 264 ? -4.311 8.174 1.881 1.00 89.88 264 ASN A O 1
ATOM 2115 N N . THR A 1 265 ? -2.261 9.100 1.952 1.00 93.56 265 THR A N 1
ATOM 2116 C CA . THR A 1 265 ? -2.244 9.324 3.398 1.00 93.56 265 THR A CA 1
ATOM 2117 C C . THR A 1 265 ? -2.752 10.715 3.762 1.00 93.56 265 THR A C 1
ATOM 2119 O O . THR A 1 265 ? -2.811 11.614 2.917 1.00 93.56 265 THR A O 1
ATOM 2122 N N . PHE A 1 266 ? -3.122 10.917 5.027 1.00 94.12 266 PHE A N 1
ATOM 2123 C CA . PHE A 1 266 ? -3.479 12.244 5.523 1.00 94.12 266 PHE A CA 1
ATOM 2124 C C . PHE A 1 266 ? -2.295 13.219 5.408 1.00 94.12 266 PHE A C 1
ATOM 2126 O O . PHE A 1 266 ? -1.250 13.073 6.047 1.00 94.12 266 PHE A O 1
ATOM 2133 N N . LYS A 1 267 ? -2.486 14.244 4.575 1.00 94.88 267 LYS A N 1
ATOM 2134 C CA . LYS A 1 267 ? -1.628 15.431 4.447 1.00 94.88 267 LYS A CA 1
ATOM 2135 C C . LYS A 1 267 ? -2.247 16.612 5.191 1.00 94.88 267 LYS A C 1
ATOM 2137 O O . LYS A 1 267 ? -3.442 16.580 5.488 1.00 94.88 267 LYS A O 1
ATOM 2142 N N . ALA A 1 268 ? -1.468 17.669 5.421 1.00 94.81 268 ALA A N 1
ATOM 2143 C CA . ALA A 1 268 ? -1.870 18.842 6.203 1.00 94.81 268 ALA A CA 1
ATOM 2144 C C . ALA A 1 268 ? -3.267 19.372 5.841 1.00 94.81 268 ALA A C 1
ATOM 2146 O O . ALA A 1 268 ? -4.143 19.441 6.696 1.00 94.81 268 ALA A O 1
ATOM 2147 N N . ARG A 1 269 ? -3.514 19.659 4.556 1.00 94.56 269 ARG A N 1
ATOM 2148 C CA . ARG A 1 269 ? -4.809 20.182 4.084 1.00 94.56 269 ARG A CA 1
ATOM 2149 C C . ARG A 1 269 ? -5.973 19.218 4.307 1.00 94.56 269 ARG A C 1
ATOM 2151 O O . ARG A 1 269 ? -7.030 19.632 4.771 1.00 94.56 269 ARG A O 1
ATOM 2158 N N . SER A 1 270 ? -5.788 17.943 3.960 1.00 94.62 270 SER A N 1
ATOM 2159 C CA . SER A 1 270 ? -6.837 16.928 4.102 1.00 94.62 270 SER A CA 1
ATOM 2160 C C . SER A 1 270 ? -7.155 16.631 5.564 1.00 94.62 270 SER A C 1
ATOM 2162 O O . SER A 1 270 ? -8.324 16.539 5.910 1.00 94.62 270 SER A O 1
ATOM 2164 N N . ALA A 1 271 ? -6.135 16.528 6.423 1.00 96.62 271 ALA A N 1
ATOM 2165 C CA . ALA A 1 271 ? -6.324 16.293 7.850 1.00 96.62 271 ALA A CA 1
ATOM 2166 C C . ALA A 1 271 ? -7.051 17.480 8.494 1.00 96.62 271 ALA A C 1
ATOM 2168 O O . ALA A 1 271 ? -8.086 17.301 9.127 1.00 96.62 271 ALA A O 1
ATOM 2169 N N . TRP A 1 272 ? -6.576 18.699 8.224 1.00 96.75 272 TRP A N 1
ATOM 2170 C CA . TRP A 1 272 ? -7.183 19.930 8.721 1.00 96.75 272 TRP A CA 1
ATOM 2171 C C . TRP A 1 272 ? -8.675 20.021 8.393 1.00 96.75 272 TRP A C 1
ATOM 2173 O O . TRP A 1 272 ? -9.503 20.255 9.272 1.00 96.75 272 TRP A O 1
ATOM 2183 N N . ARG A 1 273 ? -9.025 19.803 7.121 1.00 96.56 273 ARG A N 1
ATOM 2184 C CA . ARG A 1 273 ? -10.408 19.907 6.656 1.00 96.56 273 ARG A CA 1
ATOM 2185 C C . ARG A 1 273 ? -11.283 18.775 7.190 1.00 96.56 273 ARG A C 1
ATOM 2187 O O . ARG A 1 273 ? -12.366 19.050 7.700 1.00 96.56 273 ARG A O 1
ATOM 2194 N N . ASP A 1 274 ? -10.843 17.525 7.070 1.00 96.81 274 ASP A N 1
ATOM 2195 C CA . ASP A 1 274 ? -11.682 16.369 7.395 1.00 96.81 274 ASP A CA 1
ATOM 2196 C C . ASP A 1 274 ? -11.908 16.253 8.908 1.00 96.81 274 ASP A C 1
ATOM 2198 O O . ASP A 1 274 ? -13.054 16.162 9.352 1.00 96.81 274 ASP A O 1
ATOM 2202 N N . LEU A 1 275 ? -10.839 16.340 9.711 1.00 97.69 275 LEU A N 1
ATOM 2203 C CA . LEU A 1 275 ? -10.962 16.299 11.169 1.00 97.69 275 LEU A CA 1
ATOM 2204 C C . LEU A 1 275 ? -11.635 17.564 11.704 1.00 97.69 275 LEU A C 1
ATOM 2206 O O . LEU A 1 275 ? -12.456 17.475 12.612 1.00 97.69 275 LEU A O 1
ATOM 2210 N N . GLY A 1 276 ? -11.355 18.732 11.116 1.00 97.62 276 GLY A N 1
ATOM 2211 C CA . GLY A 1 276 ? -12.008 19.981 11.500 1.00 97.62 276 GLY A CA 1
ATOM 2212 C C . GLY A 1 276 ? -13.522 19.919 11.301 1.00 97.62 276 GLY A C 1
ATOM 2213 O O . GLY A 1 276 ? -14.285 20.309 12.184 1.00 97.62 276 GLY A O 1
ATOM 2214 N N . LYS A 1 277 ? -13.971 19.355 10.175 1.00 97.50 277 LYS A N 1
ATOM 2215 C CA . LYS A 1 277 ? -15.395 19.140 9.905 1.00 97.50 277 LYS A CA 1
ATOM 2216 C C . LYS A 1 277 ? -16.023 18.208 10.940 1.00 97.50 277 LYS A C 1
ATOM 2218 O O . LYS A 1 277 ? -17.090 18.519 11.463 1.00 97.50 277 LYS A O 1
ATOM 2223 N N . ALA A 1 278 ? -15.360 17.095 11.252 1.00 97.38 278 ALA A N 1
ATOM 2224 C CA . ALA A 1 278 ? -15.841 16.136 12.242 1.00 97.38 278 ALA A CA 1
ATOM 2225 C C . ALA A 1 278 ? -15.866 16.722 13.672 1.00 97.38 278 ALA A C 1
ATOM 2227 O O . ALA A 1 278 ? -16.740 16.377 14.461 1.00 97.38 278 ALA A O 1
ATOM 2228 N N . LEU A 1 279 ? -14.978 17.667 13.996 1.00 97.19 279 LEU A N 1
ATOM 2229 C CA . LEU A 1 279 ? -15.019 18.442 15.245 1.00 97.19 279 LEU A CA 1
ATOM 2230 C C . LEU A 1 279 ? -16.094 19.545 15.252 1.00 97.19 279 LEU A C 1
ATOM 2232 O O . LEU A 1 279 ? -16.301 20.182 16.280 1.00 97.19 279 LEU A O 1
ATOM 2236 N N . GLY A 1 280 ? -16.781 19.780 14.131 1.00 96.50 280 GLY A N 1
ATOM 2237 C CA . GLY A 1 280 ? -17.860 20.763 14.025 1.00 96.50 280 GLY A CA 1
ATOM 2238 C C . GLY A 1 280 ? -17.417 22.182 13.656 1.00 96.50 280 GLY A C 1
ATOM 2239 O O . GLY A 1 280 ? -18.234 23.100 13.731 1.00 96.50 280 GLY A O 1
ATOM 2240 N N . PHE A 1 281 ? -16.166 22.394 13.229 1.00 96.88 281 PHE A N 1
ATOM 2241 C CA . PHE A 1 281 ? -15.727 23.709 12.750 1.00 96.88 281 PHE A CA 1
ATOM 2242 C C . PHE A 1 281 ? -16.448 24.104 11.442 1.00 96.88 281 PHE A C 1
ATOM 2244 O O . PHE 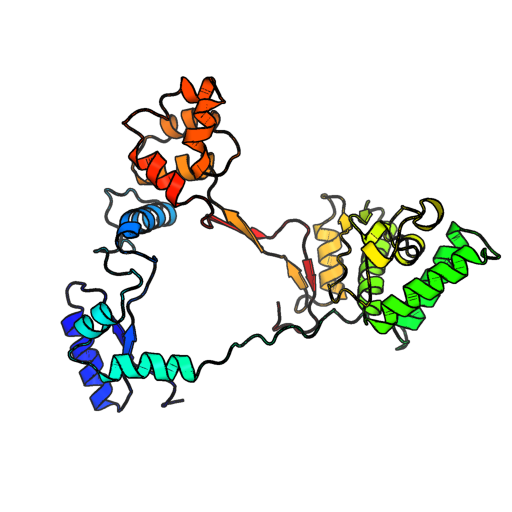A 1 281 ? -16.683 23.243 10.585 1.00 96.88 281 PHE A O 1
ATOM 2251 N N . PRO A 1 282 ? -16.775 25.398 11.238 1.00 96.19 282 PRO A N 1
ATOM 2252 C CA . PRO A 1 282 ? -17.383 25.868 9.994 1.00 96.19 282 PRO A CA 1
ATOM 2253 C C . PRO A 1 282 ? -16.489 25.607 8.773 1.00 96.19 282 PRO A C 1
ATOM 2255 O O . PRO A 1 282 ? -15.295 25.901 8.791 1.00 96.19 282 PRO A O 1
ATOM 2258 N N . LEU A 1 283 ? -17.072 25.104 7.680 1.00 94.88 283 LEU A N 1
ATOM 2259 C CA . LEU A 1 283 ? -16.318 24.759 6.465 1.00 94.88 283 LEU A CA 1
ATOM 2260 C C . LEU A 1 283 ? -15.612 25.966 5.838 1.00 94.88 283 LEU A C 1
ATOM 2262 O O . LEU A 1 283 ? -14.478 25.834 5.392 1.00 94.88 283 LEU A O 1
ATOM 2266 N N . GLU A 1 284 ? -16.250 27.137 5.840 1.00 95.75 284 GLU A N 1
ATOM 2267 C CA . GLU A 1 284 ? -15.668 28.371 5.294 1.00 95.75 284 GLU A CA 1
ATOM 2268 C C . GLU A 1 284 ? -14.365 28.753 6.010 1.00 95.75 284 GLU A C 1
ATOM 2270 O O . GLU A 1 284 ? -13.375 29.130 5.381 1.00 95.75 284 GLU A O 1
ATOM 2275 N N . GLU A 1 285 ? -14.346 28.587 7.333 1.00 94.81 285 GLU A N 1
ATOM 2276 C CA . GLU A 1 285 ? -13.183 28.848 8.174 1.00 94.81 285 GLU A CA 1
ATOM 2277 C C . GLU A 1 285 ? -12.058 27.853 7.866 1.00 94.81 285 GLU A C 1
ATOM 2279 O O . GLU A 1 285 ? -10.922 28.262 7.595 1.00 94.81 285 GLU A O 1
ATOM 2284 N N . LEU A 1 286 ? -12.389 26.556 7.819 1.00 95.88 286 LEU A N 1
ATOM 2285 C CA . LEU A 1 286 ? -11.439 25.490 7.498 1.00 95.88 286 LEU A CA 1
ATOM 2286 C C . LEU A 1 286 ? -10.835 25.660 6.103 1.00 95.88 286 LEU A C 1
ATOM 2288 O O . LEU A 1 286 ? -9.629 25.479 5.942 1.00 95.88 286 LEU A O 1
ATOM 2292 N N . ASP A 1 287 ? -11.643 26.041 5.114 1.00 95.06 287 ASP A N 1
ATOM 2293 C CA . ASP A 1 287 ? -11.206 26.238 3.733 1.00 95.06 287 ASP A CA 1
ATOM 2294 C C . ASP A 1 287 ? -10.332 27.484 3.572 1.00 95.06 287 ASP A C 1
ATOM 2296 O O . ASP A 1 287 ? -9.394 27.474 2.769 1.00 95.06 287 ASP A O 1
ATOM 2300 N N . SER A 1 288 ? -10.585 28.544 4.348 1.00 93.94 288 SER A N 1
ATOM 2301 C CA . SER A 1 288 ? -9.733 29.738 4.341 1.00 93.94 288 SER A CA 1
ATOM 2302 C C . SER A 1 288 ? -8.314 29.422 4.834 1.00 93.94 288 SER A C 1
ATOM 2304 O O . SER A 1 288 ? -7.339 29.777 4.171 1.00 93.94 288 SER A O 1
ATOM 2306 N N . ILE A 1 289 ? -8.193 28.673 5.936 1.00 92.69 289 ILE A N 1
ATOM 2307 C CA . ILE A 1 289 ? -6.906 28.283 6.528 1.00 92.69 289 ILE A CA 1
ATOM 2308 C C . ILE A 1 289 ? -6.251 27.178 5.690 1.00 92.69 289 ILE A C 1
ATOM 2310 O O . ILE A 1 289 ? -5.047 27.208 5.435 1.00 92.69 289 ILE A O 1
ATOM 2314 N N . GLY A 1 290 ? -7.047 26.237 5.177 1.00 93.31 290 GLY A N 1
ATOM 2315 C CA . GLY A 1 290 ? -6.584 25.126 4.350 1.00 93.31 290 GLY A CA 1
ATOM 2316 C C . GLY A 1 290 ? -5.865 25.562 3.071 1.00 93.31 290 GLY A C 1
ATOM 2317 O O . GLY A 1 290 ? -4.946 24.875 2.626 1.00 93.31 290 GLY A O 1
ATOM 2318 N N . LYS A 1 291 ? -6.221 26.721 2.499 1.00 92.38 291 LYS A N 1
ATOM 2319 C CA . LYS A 1 291 ? -5.524 27.302 1.336 1.00 92.38 291 LYS A CA 1
ATOM 2320 C C . LYS A 1 291 ? -4.100 27.769 1.654 1.00 92.38 291 LYS A C 1
ATOM 2322 O O . LYS A 1 291 ? -3.253 27.718 0.766 1.00 92.38 291 LYS A O 1
ATOM 2327 N N . ILE A 1 292 ? -3.841 28.180 2.896 1.00 92.31 292 ILE A N 1
ATOM 2328 C CA . ILE A 1 292 ? -2.534 28.675 3.365 1.00 92.31 292 ILE A CA 1
ATOM 2329 C C . ILE A 1 292 ? -1.602 27.503 3.713 1.00 92.31 292 ILE A C 1
ATOM 2331 O O . ILE A 1 292 ? -0.383 27.608 3.585 1.00 92.31 292 ILE A O 1
ATOM 2335 N N . LEU A 1 293 ? -2.160 26.361 4.131 1.00 92.75 293 LEU A N 1
ATOM 2336 C CA . LEU A 1 293 ? -1.370 25.184 4.497 1.00 92.75 293 LEU A CA 1
ATOM 2337 C C . LEU A 1 293 ? -0.526 24.674 3.312 1.00 92.75 293 LEU A C 1
ATOM 2339 O O . LEU A 1 293 ? -1.053 24.533 2.204 1.00 92.75 293 LEU A O 1
ATOM 2343 N N . PRO A 1 294 ? 0.758 24.336 3.513 1.00 90.38 294 PRO A N 1
ATOM 2344 C CA . PRO A 1 294 ? 1.596 23.785 2.454 1.00 90.38 294 PRO A CA 1
ATOM 2345 C C . PRO A 1 294 ? 1.260 22.316 2.147 1.00 90.38 294 PRO A C 1
ATOM 2347 O O . PRO A 1 294 ? 0.554 21.631 2.892 1.00 90.38 294 PRO A O 1
ATOM 2350 N N . HIS A 1 295 ? 1.790 21.808 1.032 1.00 90.12 295 HIS A N 1
ATOM 2351 C CA . HIS A 1 295 ? 1.671 20.401 0.640 1.00 90.12 295 HIS A CA 1
ATOM 2352 C C . HIS A 1 295 ? 2.664 19.519 1.418 1.00 90.12 295 HIS A C 1
ATOM 2354 O O . HIS A 1 295 ? 3.628 19.005 0.860 1.00 90.12 295 HIS A O 1
ATOM 2360 N N . VAL A 1 296 ? 2.422 19.354 2.719 1.00 90.75 296 VAL A N 1
ATOM 2361 C CA . VAL A 1 296 ? 3.264 18.578 3.648 1.00 90.75 296 VAL A CA 1
ATOM 2362 C C . VAL A 1 296 ? 2.449 17.513 4.387 1.00 90.75 296 VAL A C 1
ATOM 2364 O O . VAL A 1 296 ? 1.218 17.465 4.280 1.00 90.75 296 VAL A O 1
ATOM 2367 N N . HIS A 1 297 ? 3.126 16.624 5.117 1.00 91.75 297 HIS A N 1
ATOM 2368 C CA . HIS A 1 297 ? 2.455 15.699 6.033 1.00 91.75 297 HIS A CA 1
ATOM 2369 C C . HIS A 1 297 ? 1.759 16.456 7.174 1.00 91.75 297 HIS A C 1
ATOM 2371 O O . HIS A 1 297 ? 2.096 17.601 7.473 1.00 91.75 297 HIS A O 1
ATOM 2377 N N . ALA A 1 298 ? 0.721 15.851 7.752 1.00 91.75 298 ALA A N 1
ATOM 2378 C CA . ALA A 1 298 ? -0.147 16.534 8.710 1.00 91.75 298 ALA A CA 1
ATOM 2379 C C . ALA A 1 298 ? 0.551 16.907 10.034 1.00 91.75 298 ALA A C 1
ATOM 2381 O O . ALA A 1 298 ? 0.165 17.885 10.665 1.00 91.75 298 ALA A O 1
ATOM 2382 N N . ASP A 1 299 ? 1.622 16.205 10.389 1.00 93.31 299 ASP A N 1
ATOM 2383 C CA . ASP A 1 299 ? 2.489 16.458 11.542 1.00 93.31 299 ASP A CA 1
ATOM 2384 C C . ASP A 1 299 ? 3.420 17.670 11.379 1.00 93.31 299 ASP A C 1
ATOM 2386 O O . ASP A 1 299 ? 3.892 18.238 12.360 1.00 93.31 299 ASP A O 1
ATOM 2390 N N . TYR A 1 300 ? 3.625 18.150 10.151 1.00 93.44 300 TYR A N 1
ATOM 2391 C CA . TYR A 1 300 ? 4.499 19.295 9.878 1.00 93.44 300 TYR A CA 1
ATOM 2392 C C . TYR A 1 300 ? 3.787 20.650 9.957 1.00 93.44 300 TYR A C 1
ATOM 2394 O O . TYR A 1 300 ? 4.418 21.670 9.692 1.00 93.44 300 TYR A O 1
ATOM 2402 N N . ILE A 1 301 ? 2.494 20.715 10.301 1.00 91.44 301 ILE A N 1
ATOM 2403 C CA . ILE A 1 301 ? 1.742 21.986 10.298 1.00 91.44 301 ILE A CA 1
ATOM 2404 C C . ILE A 1 301 ? 2.381 23.012 11.244 1.00 91.44 301 ILE A C 1
ATOM 2406 O O . ILE A 1 301 ? 2.585 24.164 10.852 1.00 91.44 301 ILE A O 1
ATOM 2410 N N . ARG A 1 302 ? 2.742 22.601 12.468 1.00 91.81 302 ARG A N 1
ATOM 2411 C CA . ARG A 1 302 ? 3.377 23.495 13.449 1.00 91.81 302 ARG A CA 1
ATOM 2412 C C . ARG A 1 302 ? 4.762 23.946 12.990 1.00 91.81 302 ARG A C 1
ATOM 2414 O O . ARG A 1 302 ? 5.034 25.142 12.987 1.00 91.81 302 ARG A O 1
ATOM 2421 N N . GLN A 1 303 ? 5.594 23.017 12.518 1.00 91.94 303 GLN A N 1
ATOM 2422 C CA . GLN A 1 303 ? 6.936 23.333 12.018 1.00 91.94 303 GLN A CA 1
ATOM 2423 C C . GLN A 1 303 ? 6.893 24.237 10.774 1.00 91.94 303 GLN A C 1
ATOM 2425 O O . GLN A 1 303 ? 7.690 25.163 10.626 1.00 91.94 303 GLN A O 1
ATOM 2430 N N . ALA A 1 304 ? 5.928 24.028 9.878 1.00 89.75 304 ALA A N 1
ATOM 2431 C CA . ALA A 1 304 ? 5.743 24.875 8.706 1.00 89.75 304 ALA A CA 1
ATOM 2432 C C . ALA A 1 304 ? 5.446 26.334 9.090 1.00 89.75 304 ALA A C 1
ATOM 2434 O O . ALA A 1 304 ? 5.850 27.251 8.378 1.00 89.75 304 ALA A O 1
ATOM 2435 N N . ALA A 1 305 ? 4.794 26.574 10.229 1.00 88.56 305 ALA A N 1
ATOM 2436 C CA . ALA A 1 305 ? 4.502 27.924 10.699 1.00 88.56 305 ALA A CA 1
ATOM 2437 C C . ALA A 1 305 ? 5.745 28.670 11.219 1.00 88.56 305 ALA A C 1
ATOM 2439 O O . ALA A 1 305 ? 5.723 29.897 11.311 1.00 88.56 305 ALA A O 1
ATOM 2440 N N . GLU A 1 306 ? 6.845 27.971 11.511 1.00 89.19 306 GLU A N 1
ATOM 2441 C CA . GLU A 1 306 ? 8.125 28.604 11.852 1.00 89.19 306 GLU A CA 1
ATOM 2442 C C . GLU A 1 306 ? 8.791 29.236 10.622 1.00 89.19 306 GLU A C 1
ATOM 2444 O O . GLU A 1 306 ? 9.412 30.294 10.726 1.00 89.19 306 GLU A O 1
ATOM 2449 N N . SER A 1 307 ? 8.626 28.611 9.452 1.00 86.81 307 SER A N 1
ATOM 2450 C CA . SER A 1 307 ? 9.270 29.020 8.196 1.00 86.81 307 SER A CA 1
ATOM 2451 C C . SER A 1 307 ? 8.369 29.837 7.266 1.00 86.81 307 SER A C 1
ATOM 2453 O O . SER A 1 307 ? 8.884 30.615 6.464 1.00 86.81 307 SER A O 1
ATOM 2455 N N . LEU A 1 308 ? 7.041 29.713 7.376 1.00 89.88 308 LEU A N 1
ATOM 2456 C CA . LEU A 1 308 ? 6.073 30.401 6.516 1.00 89.88 308 LEU A CA 1
ATOM 2457 C C . LEU A 1 308 ? 5.371 31.551 7.263 1.00 89.88 308 LEU A C 1
ATOM 2459 O O . LEU A 1 308 ? 4.482 31.303 8.086 1.00 89.88 308 LEU A O 1
ATOM 2463 N N . PRO A 1 309 ? 5.688 32.826 6.948 1.00 88.94 309 PRO A N 1
ATOM 2464 C CA . PRO A 1 309 ? 5.083 33.981 7.614 1.00 88.94 309 PRO A CA 1
ATOM 2465 C C . PRO A 1 309 ? 3.559 34.047 7.482 1.00 88.94 309 PRO A C 1
ATOM 2467 O O . PRO A 1 309 ? 2.886 34.525 8.391 1.00 88.94 309 PRO A O 1
ATOM 2470 N N . GLU A 1 310 ?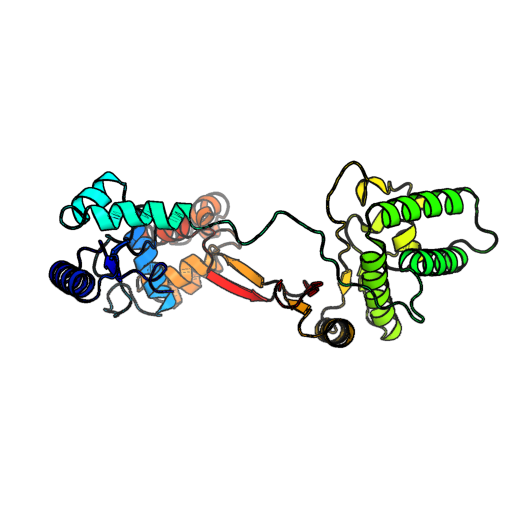 3.010 33.577 6.362 1.00 88.62 310 GLU A N 1
ATOM 2471 C CA . GLU A 1 310 ? 1.565 33.545 6.111 1.00 88.62 310 GLU A CA 1
ATOM 2472 C C . GLU A 1 310 ? 0.851 32.619 7.095 1.00 88.62 310 GLU A C 1
ATOM 2474 O O . GLU A 1 310 ? -0.157 32.998 7.689 1.00 88.62 310 GLU A O 1
ATOM 2479 N N . LEU A 1 311 ? 1.425 31.439 7.339 1.00 89.00 311 LEU A N 1
ATOM 2480 C CA . LEU A 1 311 ? 0.875 30.469 8.274 1.00 89.00 311 LEU A CA 1
ATOM 2481 C C . LEU A 1 311 ? 1.020 30.957 9.721 1.00 89.00 311 LEU A C 1
ATOM 2483 O O . LEU A 1 311 ? 0.071 30.853 10.495 1.00 89.00 311 LEU A O 1
ATOM 2487 N N . ARG A 1 312 ? 2.151 31.594 10.057 1.00 87.62 312 ARG A N 1
ATOM 2488 C CA . ARG A 1 312 ? 2.385 32.218 11.371 1.00 87.62 312 ARG A CA 1
ATOM 2489 C C . ARG A 1 312 ? 1.401 33.344 11.696 1.00 87.62 312 ARG A C 1
ATOM 2491 O O . ARG A 1 312 ? 1.028 33.512 12.851 1.00 87.62 312 ARG A O 1
ATOM 2498 N N . LYS A 1 313 ? 1.023 34.143 10.692 1.00 89.31 313 LYS A N 1
ATOM 2499 C CA . LYS A 1 313 ? 0.042 35.235 10.828 1.00 89.31 313 LYS A CA 1
ATOM 2500 C C . LYS A 1 313 ? -1.404 34.739 10.795 1.00 89.31 313 LYS A C 1
ATOM 2502 O O . LYS A 1 313 ? -2.304 35.483 11.175 1.00 89.31 313 LYS A O 1
ATOM 2507 N N . SER A 1 314 ? -1.634 33.518 10.317 1.00 89.94 314 SER A N 1
ATOM 2508 C CA . SER A 1 314 ? -2.958 32.904 10.288 1.00 89.94 314 SER A CA 1
ATOM 2509 C C . SER A 1 314 ? -3.399 32.468 11.695 1.00 89.94 314 SER A C 1
ATOM 2511 O O . SER A 1 314 ? -2.557 32.226 12.565 1.00 89.94 314 SER A O 1
ATOM 2513 N N . PRO A 1 315 ? -4.710 32.293 11.941 1.00 90.88 315 PRO A N 1
ATOM 2514 C CA . PRO A 1 315 ? -5.199 31.838 13.237 1.00 90.88 315 PRO A CA 1
ATOM 2515 C C . PRO A 1 315 ? -4.938 30.342 13.493 1.00 90.88 315 PRO A C 1
ATOM 2517 O O . PRO A 1 315 ? -5.333 29.854 14.548 1.00 90.88 315 PRO A O 1
ATOM 2520 N N . VAL A 1 316 ? -4.276 29.615 12.578 1.00 90.75 316 VAL A N 1
ATOM 2521 C CA . VAL A 1 316 ? -4.060 28.156 12.646 1.00 90.75 316 VAL A CA 1
ATOM 2522 C C . VAL A 1 316 ? -3.421 27.700 13.961 1.00 90.75 316 VAL A C 1
ATOM 2524 O O . VAL A 1 316 ? -3.801 26.662 14.486 1.00 90.75 316 VAL A O 1
ATOM 2527 N N . LEU A 1 317 ? -2.498 28.491 14.526 1.00 91.25 317 LEU A N 1
ATOM 2528 C CA . LEU A 1 317 ? -1.798 28.186 15.781 1.00 91.25 317 LEU A CA 1
ATOM 2529 C C . LEU A 1 317 ? -2.528 28.705 17.029 1.00 91.25 317 LEU A C 1
ATOM 2531 O O . LEU A 1 317 ? -1.982 28.658 18.131 1.00 91.25 317 LEU A O 1
ATOM 2535 N N . SER A 1 318 ? -3.737 29.249 16.879 1.00 92.81 318 SER A N 1
ATOM 2536 C CA . SER A 1 318 ? -4.501 29.740 18.022 1.00 92.81 318 SER A CA 1
ATOM 2537 C C . SER A 1 318 ? -4.947 28.581 18.930 1.00 92.81 318 SER A C 1
ATOM 2539 O O . SER A 1 318 ? -5.197 27.475 18.440 1.00 92.81 318 SER A O 1
ATOM 2541 N N . PRO A 1 319 ? -5.129 28.820 20.246 1.00 94.50 319 PRO A N 1
ATOM 2542 C CA . PRO A 1 319 ? -5.590 27.792 21.185 1.00 94.50 319 PRO A CA 1
ATOM 2543 C C . PRO A 1 319 ? -6.892 27.102 20.759 1.00 94.50 319 PRO A C 1
ATOM 2545 O O . PRO A 1 319 ? -7.099 25.932 21.071 1.00 94.50 319 PRO A O 1
ATOM 2548 N N . ARG A 1 320 ? -7.734 27.801 19.985 1.00 94.94 320 ARG A N 1
ATOM 2549 C CA . ARG A 1 320 ? -8.978 27.282 19.408 1.00 94.94 320 ARG A CA 1
ATOM 2550 C C . ARG A 1 320 ? -8.775 26.010 18.579 1.00 94.94 320 ARG A C 1
ATOM 2552 O O . ARG A 1 320 ? -9.643 25.146 18.606 1.00 94.94 320 ARG A O 1
ATOM 2559 N N . TYR A 1 321 ? -7.657 25.885 17.863 1.00 95.44 321 TYR A N 1
ATOM 2560 C CA . TYR A 1 321 ? -7.381 24.727 17.005 1.00 95.44 321 TYR A CA 1
ATOM 2561 C C . TYR A 1 321 ? -6.370 23.753 17.600 1.00 95.44 321 TYR A C 1
ATOM 2563 O O . TYR A 1 321 ? -5.975 22.822 16.906 1.00 95.44 321 TYR A O 1
ATOM 2571 N N . SER A 1 322 ? -5.946 23.926 18.859 1.00 94.81 322 SER A N 1
ATOM 2572 C CA . SER A 1 322 ? -4.896 23.073 19.432 1.00 94.81 322 SER A CA 1
ATOM 2573 C C . SER A 1 322 ? -5.264 21.593 19.346 1.00 94.81 322 SER A C 1
ATOM 2575 O O . SER A 1 322 ? -4.482 20.807 18.831 1.00 94.81 322 SER A O 1
ATOM 2577 N N . GLN A 1 323 ? -6.492 21.231 19.731 1.00 95.25 323 GLN A N 1
ATOM 2578 C CA . GLN A 1 323 ? -6.956 19.845 19.647 1.00 95.25 323 GLN A CA 1
ATOM 2579 C C . GLN A 1 323 ? -7.012 19.326 18.200 1.00 95.25 323 GLN A C 1
ATOM 2581 O O . GLN A 1 323 ? -6.688 18.169 17.948 1.00 95.25 323 GLN A O 1
ATOM 2586 N N . LEU A 1 324 ? -7.407 20.169 17.238 1.00 96.69 324 LEU A N 1
ATOM 2587 C CA . LEU A 1 324 ? -7.405 19.797 15.821 1.00 96.69 324 LEU A CA 1
ATOM 2588 C C . LEU A 1 324 ? -5.976 19.547 15.322 1.00 96.69 324 LEU A C 1
ATOM 2590 O O . LEU A 1 324 ? -5.754 18.571 14.612 1.00 96.69 324 LEU A O 1
ATOM 2594 N N . LEU A 1 325 ? -5.013 20.388 15.709 1.00 96.19 325 LEU A N 1
ATOM 2595 C CA . LEU A 1 325 ? -3.600 20.207 15.370 1.00 96.19 325 LEU A CA 1
ATOM 2596 C C . LEU A 1 325 ? -3.037 18.916 15.973 1.00 96.19 325 LEU A C 1
ATOM 2598 O O . LEU A 1 325 ? -2.430 18.136 15.247 1.00 96.19 325 LEU A O 1
ATOM 2602 N N . ASP A 1 326 ? -3.313 18.648 17.249 1.00 96.25 326 ASP A N 1
ATOM 2603 C CA . ASP A 1 326 ? -2.835 17.442 17.936 1.00 96.25 326 ASP A CA 1
ATOM 2604 C C . ASP A 1 326 ? -3.399 16.164 17.290 1.00 96.25 326 ASP A C 1
ATOM 2606 O O . ASP A 1 326 ? -2.720 15.139 17.202 1.00 96.25 326 ASP A O 1
ATOM 2610 N N . LEU A 1 327 ? -4.645 16.208 16.804 1.00 96.69 327 LEU A N 1
ATOM 2611 C CA . LEU A 1 327 ? -5.237 15.111 16.039 1.00 96.69 327 LEU A CA 1
ATOM 2612 C C . LEU A 1 327 ? -4.647 15.011 14.624 1.00 96.69 327 LEU A C 1
ATOM 2614 O O . LEU A 1 327 ? -4.394 13.900 14.166 1.00 96.69 327 LEU A O 1
ATOM 2618 N N . CYS A 1 328 ? -4.399 16.138 13.942 1.00 96.56 328 CYS A N 1
ATOM 2619 C CA . CYS A 1 328 ? -3.738 16.163 12.631 1.00 96.56 328 CYS A CA 1
ATOM 2620 C C . CYS A 1 328 ? -2.346 15.520 12.689 1.00 96.56 328 CYS A C 1
ATOM 2622 O O . CYS A 1 328 ? -2.009 14.726 11.813 1.00 96.56 328 CYS A O 1
ATOM 2624 N N . GLU A 1 329 ? -1.570 15.823 13.729 1.00 95.56 329 GLU A N 1
ATOM 2625 C CA . GLU A 1 329 ? -0.258 15.220 13.974 1.00 95.56 329 GLU A CA 1
ATOM 2626 C C . GLU A 1 329 ? -0.367 13.704 14.166 1.00 95.56 329 GLU A C 1
ATOM 2628 O O . GLU A 1 329 ? 0.368 12.944 13.539 1.00 95.56 329 GLU A O 1
ATOM 2633 N N . GLN A 1 330 ? -1.337 13.241 14.959 1.00 95.69 330 GLN A N 1
ATOM 2634 C CA . GLN A 1 330 ? -1.517 11.813 15.235 1.00 95.69 330 GLN A CA 1
ATOM 2635 C C . GLN A 1 330 ? -1.973 10.990 14.025 1.00 95.69 330 GLN A C 1
ATOM 2637 O O . GLN A 1 330 ? -1.650 9.806 13.950 1.00 95.69 330 GLN A O 1
ATOM 2642 N N . VAL A 1 331 ? -2.718 11.582 13.085 1.00 95.69 331 VAL A N 1
ATOM 2643 C CA . VAL A 1 331 ? -3.153 10.886 11.858 1.00 95.69 331 VAL A CA 1
ATOM 2644 C C . VAL A 1 331 ? -2.151 11.010 10.712 1.00 95.69 331 VAL A C 1
ATOM 2646 O O . VAL A 1 331 ? -2.409 10.507 9.616 1.00 95.69 331 VAL A O 1
ATOM 2649 N N . ALA A 1 332 ? -1.023 11.694 10.912 1.00 93.44 332 ALA A N 1
ATOM 2650 C CA . ALA A 1 332 ? -0.024 11.852 9.869 1.00 93.44 332 ALA A CA 1
ATOM 2651 C C . ALA A 1 332 ? 0.451 10.481 9.365 1.00 93.44 332 ALA A C 1
ATOM 2653 O O . ALA A 1 332 ? 0.858 9.608 10.127 1.00 93.44 332 ALA A O 1
ATOM 2654 N N . GLY A 1 333 ? 0.356 10.270 8.050 1.00 85.62 333 GLY A N 1
ATOM 2655 C CA . GLY A 1 333 ? 0.725 8.991 7.437 1.00 85.62 333 GLY A CA 1
ATOM 2656 C C . GLY A 1 333 ? -0.343 7.896 7.517 1.00 85.62 333 GLY A C 1
ATOM 2657 O O . GLY A 1 333 ? -0.170 6.866 6.870 1.00 85.62 333 GLY A O 1
ATOM 2658 N N . PHE A 1 334 ? -1.469 8.107 8.208 1.00 93.56 334 PHE A N 1
ATOM 2659 C CA . PHE A 1 334 ? -2.577 7.151 8.163 1.00 93.56 334 PHE A CA 1
ATOM 2660 C C . PHE A 1 334 ? -3.191 7.127 6.758 1.00 93.56 334 PHE A C 1
ATOM 2662 O O . PHE A 1 334 ? -3.311 8.188 6.128 1.00 93.56 334 PHE A O 1
ATOM 2669 N N . PRO A 1 335 ? -3.594 5.948 6.249 1.00 92.38 335 PRO A N 1
ATOM 2670 C CA . PRO A 1 335 ? -4.280 5.851 4.970 1.00 92.38 335 PRO A CA 1
ATOM 2671 C C . PRO A 1 335 ? -5.629 6.572 5.056 1.00 92.38 335 PRO A C 1
ATOM 2673 O O . PRO A 1 335 ? -6.417 6.348 5.971 1.00 92.38 335 PRO A O 1
ATOM 2676 N N . ARG A 1 336 ? -5.887 7.448 4.087 1.00 89.81 336 ARG A N 1
ATOM 2677 C CA . ARG A 1 336 ? -7.130 8.219 3.971 1.00 89.81 336 ARG A CA 1
ATOM 2678 C C . ARG A 1 336 ? -8.036 7.666 2.879 1.00 89.81 336 ARG A C 1
ATOM 2680 O O . ARG A 1 336 ? -9.248 7.606 3.040 1.00 89.81 336 ARG A O 1
ATOM 2687 N N . SER A 1 337 ? -7.448 7.307 1.745 1.00 84.88 337 SER A N 1
ATOM 2688 C CA . SER A 1 337 ? -8.168 6.781 0.585 1.00 84.88 337 SER A CA 1
ATOM 2689 C C . SER A 1 337 ? -7.227 5.942 -0.265 1.00 84.88 337 SER A C 1
ATOM 2691 O O . SER A 1 337 ? -6.038 6.256 -0.342 1.00 84.88 337 SER A O 1
ATOM 2693 N N . SER A 1 338 ? -7.763 4.935 -0.938 1.00 78.62 338 SER A N 1
ATOM 2694 C CA . SER A 1 338 ? -7.073 4.203 -1.993 1.00 78.62 338 SER A CA 1
ATOM 2695 C C . SER A 1 338 ? -7.505 4.717 -3.364 1.00 78.62 338 SER A C 1
ATOM 2697 O O . SER A 1 338 ? -8.642 5.146 -3.561 1.00 78.62 338 SER A O 1
ATOM 2699 N N . ALA A 1 339 ? -6.582 4.687 -4.314 1.00 68.38 339 ALA A N 1
ATOM 2700 C CA . ALA A 1 339 ? -6.862 4.882 -5.728 1.00 68.38 339 ALA A CA 1
ATOM 2701 C C . ALA A 1 339 ? -5.920 3.980 -6.535 1.00 68.38 339 ALA A C 1
ATOM 2703 O O . ALA A 1 339 ? -4.804 3.729 -6.077 1.00 68.38 339 ALA A O 1
ATOM 2704 N N . PRO A 1 340 ? -6.309 3.512 -7.729 1.00 63.47 340 PRO A N 1
ATOM 2705 C CA . PRO A 1 340 ? -5.361 2.876 -8.635 1.00 63.47 340 PRO A CA 1
ATOM 2706 C C . PRO A 1 340 ? -4.159 3.800 -8.879 1.00 63.47 340 PRO A C 1
ATOM 2708 O O . PRO A 1 340 ? -4.326 5.002 -9.111 1.00 63.47 340 PRO A O 1
ATOM 2711 N N . THR A 1 341 ? -2.948 3.254 -8.813 1.00 59.78 341 THR A N 1
ATOM 2712 C CA . THR A 1 341 ? -1.732 3.951 -9.213 1.00 59.78 341 THR A CA 1
ATOM 2713 C C . THR A 1 341 ? -1.794 4.190 -10.713 1.00 59.78 341 THR A C 1
ATOM 2715 O O . THR A 1 341 ? -1.897 3.267 -11.525 1.00 59.78 341 THR A O 1
ATOM 2718 N N . TRP A 1 342 ? -1.720 5.455 -11.106 1.00 46.19 342 TRP A N 1
ATOM 2719 C CA . TRP A 1 342 ? -1.776 5.830 -12.510 1.00 46.19 342 TRP A CA 1
ATOM 2720 C C . TRP A 1 342 ? -0.447 5.532 -13.208 1.00 46.19 342 TRP A C 1
ATOM 2722 O O . TRP A 1 342 ? 0.472 6.350 -13.170 1.00 46.19 342 TRP A O 1
ATOM 2732 N N . GLY A 1 343 ? -0.383 4.410 -13.927 1.00 47.81 343 GLY A N 1
ATOM 2733 C CA . GLY A 1 343 ? 0.764 4.040 -14.764 1.00 47.81 343 GLY A CA 1
ATOM 2734 C C . GLY A 1 343 ? 1.624 2.896 -14.231 1.00 47.81 343 GLY A C 1
ATOM 2735 O O . GLY A 1 343 ? 2.644 2.612 -14.848 1.00 47.81 343 GLY A O 1
ATOM 2736 N N . GLU A 1 344 ? 1.207 2.229 -13.154 1.00 47.12 344 GLU A N 1
ATOM 2737 C CA . GLU A 1 344 ? 1.833 0.994 -12.675 1.00 47.12 344 GLU A CA 1
ATOM 2738 C C . GLU A 1 344 ? 0.881 -0.186 -12.859 1.00 47.12 344 GLU A C 1
ATOM 2740 O O . GLU A 1 344 ? -0.301 -0.122 -12.506 1.00 47.12 344 GLU A O 1
ATOM 2745 N N . TRP A 1 345 ? 1.420 -1.271 -13.404 1.00 53.47 345 TRP A N 1
ATOM 2746 C CA . TRP A 1 345 ? 0.677 -2.468 -13.773 1.00 53.47 345 TRP A CA 1
ATOM 2747 C C . TRP A 1 345 ? 1.472 -3.672 -13.312 1.00 53.47 345 TRP A C 1
ATOM 2749 O O . TRP A 1 345 ? 2.686 -3.719 -13.511 1.00 53.47 345 TRP A O 1
ATOM 2759 N N . TRP A 1 346 ? 0.785 -4.646 -12.735 1.00 52.88 346 TRP A N 1
ATOM 2760 C CA . TRP A 1 346 ? 1.359 -5.960 -12.506 1.00 52.88 346 TRP A CA 1
ATOM 2761 C C . TRP A 1 346 ? 0.781 -6.922 -13.509 1.00 52.88 346 TRP A C 1
ATOM 2763 O O . TRP A 1 346 ? -0.404 -6.864 -13.843 1.00 52.88 346 TRP A O 1
ATOM 2773 N N . SER A 1 347 ? 1.637 -7.825 -13.959 1.00 49.12 347 SER A N 1
ATOM 2774 C CA . SER A 1 347 ? 1.178 -9.050 -14.565 1.00 49.12 347 SER A CA 1
ATOM 2775 C C . SER A 1 347 ? 1.802 -10.221 -13.824 1.00 49.12 347 SER A C 1
ATOM 2777 O O . SER A 1 347 ? 2.992 -10.192 -13.506 1.00 49.12 347 SER A O 1
ATOM 2779 N N . ALA A 1 348 ? 0.978 -11.211 -13.495 1.00 54.19 348 ALA A N 1
ATOM 2780 C CA . ALA A 1 348 ? 1.370 -12.370 -12.705 1.00 54.19 348 ALA A CA 1
ATOM 2781 C C . ALA A 1 348 ? 1.339 -13.641 -13.554 1.00 54.19 348 ALA A C 1
ATOM 2783 O O . ALA A 1 348 ? 0.624 -13.734 -14.547 1.00 54.19 348 ALA A O 1
ATOM 2784 N N . ALA A 1 349 ? 2.087 -14.661 -13.138 1.00 52.22 349 ALA A N 1
ATOM 2785 C CA . ALA A 1 349 ? 2.054 -15.970 -13.789 1.00 52.22 349 ALA A CA 1
ATOM 2786 C C . ALA A 1 349 ? 0.798 -16.805 -13.443 1.00 52.22 349 ALA A C 1
ATOM 2788 O O . ALA A 1 349 ? 0.569 -17.838 -14.070 1.00 52.22 349 ALA A O 1
ATOM 2789 N N . ASN A 1 350 ? 0.011 -16.402 -12.436 1.00 45.59 350 ASN A N 1
ATOM 2790 C CA . ASN A 1 350 ? -1.156 -17.130 -11.924 1.00 45.59 350 ASN A CA 1
ATOM 2791 C C . ASN A 1 350 ? -2.244 -16.135 -11.455 1.00 45.59 350 ASN A C 1
ATOM 2793 O O . ASN A 1 350 ? -1.877 -15.161 -10.793 1.00 45.59 350 ASN A O 1
ATOM 2797 N N . PRO A 1 351 ? -3.554 -16.364 -11.703 1.00 44.97 351 PRO A N 1
ATOM 2798 C CA . PRO A 1 351 ? -4.595 -15.396 -11.348 1.00 44.97 351 PRO A CA 1
ATOM 2799 C C . PRO A 1 351 ? -4.795 -15.195 -9.845 1.00 44.97 351 PRO A C 1
ATOM 2801 O O . PRO A 1 351 ? -5.302 -14.171 -9.414 1.00 44.97 351 PRO A O 1
ATOM 2804 N N . TRP A 1 352 ? -4.376 -16.163 -9.026 1.00 39.62 352 TRP A N 1
ATOM 2805 C CA . TRP A 1 352 ? -4.498 -16.121 -7.562 1.00 39.62 352 TRP A CA 1
ATOM 2806 C C . TRP A 1 352 ? -3.402 -15.299 -6.863 1.00 39.62 352 TRP A C 1
ATOM 2808 O O . TRP A 1 352 ? -3.281 -15.350 -5.641 1.00 39.62 352 TRP A O 1
ATOM 2818 N N . GLN A 1 353 ? -2.551 -14.623 -7.634 1.00 47.53 353 GLN A N 1
ATOM 2819 C CA . GLN A 1 353 ? -1.381 -13.880 -7.147 1.00 47.53 353 GLN A CA 1
ATOM 2820 C C . GLN A 1 353 ? -1.438 -12.385 -7.477 1.00 47.53 353 GLN A C 1
ATOM 2822 O O . GLN A 1 353 ? -0.463 -11.667 -7.255 1.00 47.53 353 GLN A O 1
ATOM 2827 N N . ILE A 1 354 ? -2.578 -11.956 -8.010 1.00 37.47 354 ILE A N 1
ATOM 2828 C CA . ILE A 1 354 ? -3.004 -10.572 -8.199 1.00 37.47 354 ILE A CA 1
ATOM 2829 C C . ILE A 1 354 ? -3.935 -10.225 -7.049 1.00 37.47 354 ILE A C 1
ATOM 2831 O O . ILE A 1 354 ? -3.755 -9.131 -6.470 1.00 37.47 354 ILE A O 1
#

Foldseek 3Di:
DQQLDAQEQELAPDVCSVVVNVVSVVVCVVVVGHHAYDHQADEADLVCLVLVQLVVCLVVVAAPPDDDPPRRPGSRRHDDDPVSRCVSCVVPNVNHVVVVVVVVVDDDPDDPDDDFAQADDDPPPDDLLVVLLVLLVVLQCVPQNPPHDPLLVVQQVVLSVQCVVLVNSRVLVLLLVLQVVCVVVVWDKAKDDLCLCHSSCCSSVNHVHRNSVVVRHNVVQPDPVDNDDGDTAMGTDLVCLVVSQVVCCVNRHVLFKDFDKDFDFQAQLNLQQSSCVNNPHDNVLSVVLSVQQDRGWLLCLVVVLVVRVSSVPDCCPPPVCPVSSVSSNVRGRPGDDMDGDRRDMGGGNGSVVD

pLDDT: mean 89.54, std 10.93, range [37.47, 98.19]

Secondary structure (DSSP, 8-state):
-GGG--EEEE----TTHHHHHHHHHHHHHHHT--EEEE----BSSGGGHHHHHHHHHHHHT--TTS--TTS-SSS--B---HHHHHHHTTT-HHHHHHHHHHHHH---S--S----PPPP--GGG--HHHHHHHHHHHHHHHHH-SSPPHHHHHHHHHHHHHHHHTT-HHHHHHHHHHHHHHHHTT--EEEEGGGGG-HHHHHTTS-S--TTTTT--GGGT-BTTB-PPP--EEEE-GGGHHHHHHHHHHHH-GGGEEEEEEEEE-BHHHHHHHHHHHTT--HHHHHHHHHHS-SSBGGGHHHHHHH-HHHHHSGGGSGGGHHHHHHHHHTTT-EEEEEEEEEEEEE-SSGGG-

Radius of gyration: 29.15 Å; chains: 1; bounding box: 59×64×74 Å

Sequence (354 aa):
GRDNFYLELQGEKLPGSRRLNSSLFELSEKLGIKCVITNNVHYARKENFPVHDILTCVRTNTKLEEVHPERRLNAENYLKSPGEMAEISRQYPEAVENTLRIAEACSPAFEKSTHLFPRFAVPGGENPASLLRKLTYRGARAKYGSPLDSRVISRLEHELKIITELGYADYFLMVWDIGRYARGNKIRFAGRGSAADSAVAYCLNITEVDSIARGLLFERFLSPERAQCPDIDLDIDSRFRDRVAAYVENKYGAEYTAHVCTYNTFKARSAWRDLGKALGFPLEELDSIGKILPHVHADYIRQAAESLPELRKSPVLSPRYSQLLDLCEQVAGFPRSSAPTWGEWWSAANPWQI